Protein AF-A0A3L6JS28-F1 (afdb_monomer_lite)

Radius of gyration: 24.48 Å; chains: 1; bounding box: 52×60×60 Å

Structure (mmCIF, N/CA/C/O backbone):
data_AF-A0A3L6JS28-F1
#
_entry.id   AF-A0A3L6JS28-F1
#
loop_
_atom_site.group_PDB
_atom_site.id
_atom_site.type_symbol
_atom_site.label_atom_id
_atom_site.label_alt_id
_atom_site.label_comp_id
_atom_site.label_asym_id
_atom_site.label_entity_id
_atom_site.label_seq_id
_atom_site.pdbx_PDB_ins_code
_atom_site.Cartn_x
_atom_site.Cartn_y
_atom_site.Cartn_z
_atom_site.occupancy
_atom_site.B_iso_or_equiv
_atom_site.auth_seq_id
_atom_site.auth_comp_id
_atom_site.auth_asym_id
_atom_site.auth_atom_id
_atom_site.pdbx_PDB_model_num
ATOM 1 N N . MET A 1 1 ? 23.643 0.896 -17.628 1.00 51.09 1 MET A N 1
ATOM 2 C CA . MET A 1 1 ? 22.284 1.462 -17.778 1.00 51.09 1 MET A CA 1
ATOM 3 C C . MET A 1 1 ? 22.310 2.983 -17.656 1.00 51.09 1 MET A C 1
ATOM 5 O O . MET A 1 1 ? 21.945 3.631 -18.624 1.00 51.09 1 MET A O 1
ATOM 9 N N . GLU A 1 2 ? 22.834 3.551 -16.561 1.00 54.38 2 GLU A N 1
ATOM 10 C CA . GLU A 1 2 ? 22.958 5.016 -16.369 1.00 54.38 2 GLU A CA 1
ATOM 11 C C . GLU A 1 2 ? 23.692 5.730 -17.514 1.00 54.38 2 GLU A C 1
ATOM 13 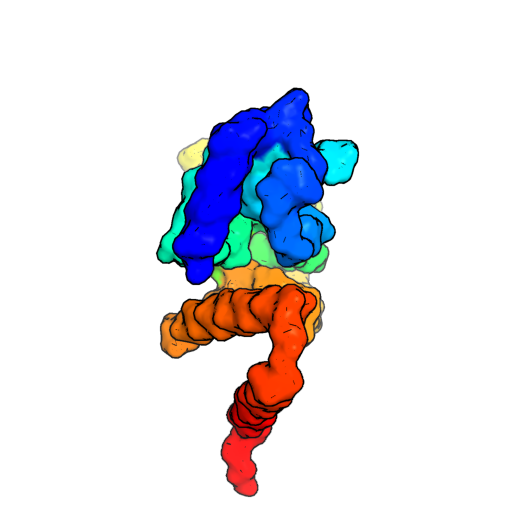O O . GLU A 1 2 ? 23.195 6.718 -18.038 1.00 54.38 2 GLU A O 1
ATOM 18 N N . ARG A 1 3 ? 24.813 5.170 -17.991 1.00 54.69 3 ARG A N 1
ATOM 19 C CA . ARG A 1 3 ? 25.605 5.762 -19.083 1.00 54.69 3 ARG A CA 1
ATOM 20 C C . ARG A 1 3 ? 24.823 5.937 -20.400 1.00 54.69 3 ARG A C 1
ATOM 22 O O . ARG A 1 3 ? 24.896 6.999 -20.998 1.00 54.69 3 ARG A O 1
ATOM 29 N N . ARG A 1 4 ? 24.014 4.942 -20.801 1.00 69.00 4 ARG A N 1
ATOM 30 C CA . ARG A 1 4 ? 23.138 5.029 -21.993 1.00 69.00 4 ARG A CA 1
ATOM 31 C C . ARG A 1 4 ? 21.985 6.019 -21.793 1.00 69.00 4 ARG A C 1
ATOM 33 O O . ARG A 1 4 ? 21.555 6.658 -22.745 1.00 69.00 4 ARG A O 1
ATOM 40 N N . LEU A 1 5 ? 21.455 6.128 -20.574 1.00 73.19 5 LEU A N 1
ATOM 41 C CA . LEU A 1 5 ? 20.363 7.053 -20.272 1.00 73.19 5 LEU A CA 1
ATOM 42 C C . LEU A 1 5 ? 20.829 8.512 -20.357 1.00 73.19 5 LEU A C 1
ATOM 44 O O . LEU A 1 5 ? 20.155 9.320 -20.989 1.00 73.19 5 LEU A O 1
ATOM 48 N N . GLU A 1 6 ? 21.990 8.828 -19.781 1.00 79.88 6 GLU A N 1
ATOM 49 C CA . GLU A 1 6 ? 22.602 10.160 -19.870 1.00 79.88 6 GLU A CA 1
ATOM 50 C C . GLU A 1 6 ? 22.920 10.556 -21.317 1.00 79.88 6 GLU A C 1
ATOM 52 O O . GLU A 1 6 ? 22.683 11.695 -21.717 1.00 79.88 6 GLU A O 1
ATOM 57 N N . GLU A 1 7 ? 23.387 9.610 -22.136 1.00 80.56 7 GLU A N 1
ATOM 58 C CA . GLU A 1 7 ? 23.618 9.827 -23.570 1.00 80.56 7 GLU A CA 1
ATOM 59 C C . GLU A 1 7 ? 22.325 10.218 -24.302 1.00 80.56 7 GLU A C 1
ATOM 61 O O . GLU A 1 7 ? 22.314 11.185 -25.067 1.00 80.56 7 GLU A O 1
ATOM 66 N N . ILE A 1 8 ? 21.216 9.525 -24.028 1.00 84.25 8 ILE A N 1
ATOM 67 C CA . ILE A 1 8 ? 19.912 9.839 -24.626 1.00 84.25 8 ILE A CA 1
ATOM 68 C C . ILE A 1 8 ? 19.388 11.184 -24.100 1.00 84.25 8 ILE A C 1
ATOM 70 O O . ILE A 1 8 ? 18.943 12.011 -24.888 1.00 84.25 8 ILE A O 1
ATOM 74 N N . ILE A 1 9 ? 19.470 11.458 -22.796 1.00 88.19 9 ILE A N 1
ATOM 75 C CA . ILE A 1 9 ? 19.064 12.752 -22.214 1.00 88.19 9 ILE A CA 1
ATOM 76 C C . ILE A 1 9 ? 19.843 13.904 -22.861 1.00 88.19 9 ILE A C 1
ATOM 78 O O . ILE A 1 9 ? 19.251 14.905 -23.277 1.00 88.19 9 ILE A O 1
ATOM 82 N N . SER A 1 10 ? 21.160 13.745 -22.994 1.00 87.88 10 SER A N 1
ATOM 83 C CA . SER A 1 10 ? 22.034 14.711 -23.657 1.00 87.88 10 SER A CA 1
ATOM 84 C C . SER A 1 10 ? 21.605 14.953 -25.107 1.00 87.88 10 SER A C 1
ATOM 86 O O . SER A 1 10 ? 21.467 16.100 -25.524 1.00 87.88 10 SER A O 1
ATOM 88 N N . LEU A 1 11 ? 21.269 13.893 -25.847 1.00 89.50 11 LEU A N 1
ATOM 89 C CA . LEU A 1 11 ? 20.792 13.970 -27.229 1.00 89.50 11 LEU A CA 1
ATOM 90 C C . LEU A 1 11 ? 19.530 14.833 -27.376 1.00 89.50 11 LEU A C 1
ATOM 92 O O . LEU A 1 11 ? 19.476 15.693 -28.258 1.00 89.50 11 LEU A O 1
ATOM 96 N N . PHE A 1 12 ? 18.540 14.651 -26.496 1.00 93.06 12 PHE A N 1
ATOM 97 C CA . PHE A 1 12 ? 17.334 15.485 -26.477 1.00 93.06 12 PHE A CA 1
ATOM 98 C C . PHE A 1 12 ? 17.654 16.950 -26.155 1.00 93.06 12 PHE A C 1
ATOM 100 O O . PHE A 1 12 ? 17.132 17.845 -26.821 1.00 93.06 12 PHE A O 1
ATOM 107 N N . ARG A 1 13 ? 18.539 17.210 -25.182 1.00 93.69 13 ARG A N 1
ATOM 108 C CA . ARG A 1 13 ? 18.959 18.574 -24.811 1.00 93.69 13 ARG A CA 1
ATOM 109 C C . ARG A 1 13 ? 19.695 19.274 -25.949 1.00 93.69 13 ARG A C 1
ATOM 111 O O . ARG A 1 13 ? 19.345 20.399 -26.293 1.00 93.69 13 ARG A O 1
ATOM 118 N N . THR A 1 14 ? 20.669 18.610 -26.570 1.00 93.94 14 THR A N 1
ATOM 119 C CA . THR A 1 14 ? 21.452 19.165 -27.685 1.00 93.94 14 THR A CA 1
ATOM 120 C C . THR A 1 14 ? 20.582 19.443 -28.905 1.00 93.94 14 THR A C 1
ATOM 122 O O . THR A 1 14 ? 20.765 20.462 -29.565 1.00 93.94 14 THR A O 1
ATOM 125 N N . LYS A 1 15 ? 19.608 18.573 -29.191 1.00 92.62 15 LYS A N 1
ATOM 126 C CA . LYS A 1 15 ? 18.656 18.772 -30.293 1.00 92.62 15 LYS A CA 1
ATOM 127 C C . LYS A 1 15 ? 17.487 19.696 -29.929 1.00 92.62 15 LYS A C 1
ATOM 129 O O . LYS A 1 15 ? 16.647 19.974 -30.777 1.00 92.62 15 LYS A O 1
ATOM 134 N N . GLY A 1 16 ? 17.437 20.196 -28.692 1.00 91.62 16 GLY A N 1
ATOM 135 C CA . GLY A 1 16 ? 16.430 21.147 -28.221 1.00 91.62 16 GLY A CA 1
ATOM 136 C C . GLY A 1 16 ? 15.035 20.557 -28.001 1.00 91.62 16 GLY A C 1
ATOM 137 O O . GLY A 1 16 ? 14.099 21.315 -27.752 1.00 91.62 16 GLY A O 1
ATOM 138 N N . ALA A 1 17 ? 14.884 19.232 -28.057 1.00 94.75 17 ALA A N 1
ATOM 139 C CA . ALA A 1 17 ? 13.614 18.531 -27.905 1.00 94.75 17 ALA A CA 1
ATOM 140 C C . ALA A 1 17 ? 13.230 18.377 -26.426 1.00 94.75 17 ALA A C 1
ATOM 142 O O . ALA A 1 17 ? 13.164 17.273 -25.896 1.00 94.75 17 ALA A O 1
ATOM 143 N N . THR A 1 18 ? 13.007 19.491 -25.731 1.00 94.56 18 THR A N 1
ATOM 144 C CA . THR A 1 18 ? 12.748 19.528 -24.276 1.00 94.56 18 THR A CA 1
ATOM 145 C C . THR A 1 18 ? 11.353 20.036 -23.908 1.00 94.56 18 THR A C 1
ATOM 147 O O . THR A 1 18 ? 11.038 20.222 -22.735 1.00 94.56 18 THR A O 1
ATOM 150 N N . SER A 1 19 ? 10.492 20.258 -24.900 1.00 93.31 19 SER A N 1
ATOM 151 C CA . SER A 1 19 ? 9.099 20.657 -24.703 1.00 93.31 19 SER A CA 1
ATOM 152 C C . SER A 1 19 ? 8.211 20.091 -25.819 1.00 93.31 19 SER A C 1
ATOM 154 O O . SER A 1 19 ? 8.742 19.727 -26.874 1.00 93.31 19 SER A O 1
ATOM 156 N N . PRO A 1 20 ? 6.880 20.007 -25.625 1.00 91.69 20 PRO A N 1
ATOM 157 C CA . PRO A 1 20 ? 5.959 19.464 -26.627 1.00 91.69 20 PRO A CA 1
ATOM 158 C C . PRO A 1 20 ? 6.072 20.156 -27.990 1.00 91.69 20 PRO A C 1
ATOM 160 O O . PRO A 1 20 ? 6.041 19.505 -29.030 1.00 91.69 20 PRO A O 1
ATOM 163 N N . GLU A 1 21 ? 6.268 21.474 -27.993 1.00 92.75 21 GLU A N 1
ATOM 164 C CA . GLU A 1 21 ? 6.353 22.297 -29.206 1.00 92.75 21 GLU A CA 1
ATOM 165 C C . GLU A 1 21 ? 7.667 22.072 -29.963 1.00 92.75 21 GLU A C 1
ATOM 167 O O . GLU A 1 21 ? 7.755 22.332 -31.161 1.00 92.75 21 GLU A O 1
ATOM 172 N N . LYS A 1 22 ? 8.692 21.588 -29.256 1.00 94.31 22 LYS A N 1
ATOM 173 C CA . LYS A 1 22 ? 10.020 21.279 -29.792 1.00 94.31 22 LYS A CA 1
ATOM 174 C C . LYS A 1 22 ? 10.233 19.779 -29.984 1.00 94.31 22 LYS A C 1
ATOM 176 O O . LYS A 1 22 ? 11.366 19.354 -30.192 1.00 94.31 22 LYS A O 1
ATOM 181 N N . ALA A 1 23 ? 9.179 18.969 -29.881 1.00 93.81 23 ALA A N 1
ATOM 182 C CA . ALA A 1 23 ? 9.286 17.531 -30.055 1.00 93.81 23 ALA A CA 1
ATOM 183 C C . ALA A 1 23 ? 9.828 17.197 -31.452 1.00 93.81 23 ALA A C 1
ATOM 185 O O . ALA A 1 23 ? 9.436 17.800 -32.454 1.00 93.81 23 ALA A O 1
ATOM 186 N N . LEU A 1 24 ? 10.719 16.211 -31.512 1.00 92.19 24 LEU A N 1
ATOM 187 C CA . LEU A 1 24 ? 11.366 15.761 -32.742 1.00 92.19 24 LEU A CA 1
ATOM 188 C C . LEU A 1 24 ? 11.013 14.307 -33.028 1.00 92.19 24 LEU A C 1
ATOM 190 O O . LEU A 1 24 ? 10.747 13.523 -32.116 1.00 92.19 24 LEU A O 1
ATOM 194 N N . THR A 1 25 ? 11.004 13.931 -34.298 1.00 90.56 25 THR A N 1
ATOM 195 C CA . THR A 1 25 ? 10.806 12.534 -34.683 1.00 90.56 25 THR A CA 1
ATOM 196 C C . THR A 1 25 ? 11.944 11.665 -34.137 1.00 90.56 25 THR A C 1
ATOM 198 O O . THR A 1 25 ? 13.067 12.137 -33.922 1.00 90.56 25 THR A O 1
ATOM 201 N N . PRO A 1 26 ? 11.697 10.372 -33.898 1.00 84.62 26 PRO A N 1
ATOM 202 C CA . PRO A 1 26 ? 12.747 9.463 -33.466 1.00 84.62 26 PRO A CA 1
ATOM 203 C C . PRO A 1 26 ? 13.931 9.381 -34.425 1.00 84.62 26 PRO A C 1
ATOM 205 O O . PRO A 1 26 ? 15.053 9.165 -33.979 1.00 84.62 26 PRO A O 1
ATOM 208 N N . GLU A 1 27 ? 13.684 9.546 -35.721 1.00 86.12 27 GLU A N 1
ATOM 209 C CA . GLU A 1 27 ? 14.694 9.538 -36.773 1.00 86.12 27 GLU A CA 1
ATOM 210 C C . GLU A 1 27 ? 15.558 10.805 -36.685 1.00 86.12 27 GLU A C 1
ATOM 212 O O . GLU A 1 27 ? 16.784 10.714 -36.702 1.00 86.12 27 GLU A O 1
ATOM 217 N N . GLU A 1 28 ? 14.938 11.973 -36.474 1.00 86.69 28 GLU A N 1
ATOM 218 C CA . GLU A 1 28 ? 15.648 13.233 -36.205 1.00 86.69 28 GLU A CA 1
ATOM 219 C C . GLU A 1 28 ? 16.453 13.175 -34.911 1.00 86.69 28 GLU A C 1
ATOM 221 O O . GLU A 1 28 ? 17.517 13.783 -34.827 1.00 86.69 28 GLU A O 1
ATOM 226 N N . LEU A 1 29 ? 15.977 12.446 -33.903 1.00 85.56 29 LEU A N 1
ATOM 227 C CA . LEU A 1 29 ? 16.675 12.264 -32.636 1.00 85.56 29 LEU A CA 1
ATOM 228 C C . LEU A 1 29 ? 17.758 11.188 -32.727 1.00 85.56 29 LEU A C 1
ATOM 230 O O . LEU A 1 29 ? 18.798 11.370 -32.107 1.00 85.56 29 LEU A O 1
ATOM 234 N N . GLY A 1 30 ? 17.602 10.164 -33.563 1.00 82.88 30 GLY A N 1
ATOM 235 C CA . GLY A 1 30 ? 18.463 8.979 -33.585 1.00 82.88 30 GLY A CA 1
ATOM 236 C C . GLY A 1 30 ? 18.143 8.011 -32.442 1.00 82.88 30 GLY A C 1
ATOM 237 O O . GLY A 1 30 ? 19.051 7.412 -31.871 1.00 82.88 30 GLY A O 1
ATOM 238 N N . LEU A 1 31 ? 16.866 7.908 -32.050 1.00 78.50 31 LEU A N 1
ATOM 239 C CA . LEU A 1 31 ? 16.463 7.091 -30.905 1.00 78.50 31 LEU A CA 1
ATOM 240 C C . LEU A 1 31 ? 16.505 5.592 -31.222 1.00 78.50 31 LEU A C 1
ATOM 242 O O . LEU A 1 31 ? 15.928 5.168 -32.228 1.00 78.50 31 LEU A O 1
ATOM 246 N N . PRO A 1 32 ? 17.063 4.774 -30.315 1.00 73.12 32 PRO A N 1
ATOM 247 C CA . PRO A 1 32 ? 16.918 3.326 -30.376 1.00 73.12 32 PRO A CA 1
ATOM 248 C C . PRO A 1 32 ? 15.449 2.888 -30.262 1.00 73.12 32 PRO A C 1
ATOM 250 O O . PRO A 1 32 ? 14.634 3.529 -29.583 1.00 73.12 32 PRO A O 1
ATOM 253 N N . SER A 1 33 ? 15.105 1.760 -30.889 1.00 71.19 33 SER A N 1
ATOM 254 C CA . SER A 1 33 ? 13.744 1.201 -30.881 1.00 71.19 33 SER A CA 1
ATOM 255 C C . SER A 1 33 ? 13.213 0.930 -29.470 1.00 71.19 33 SER A C 1
ATOM 257 O O . SER A 1 33 ? 12.006 1.065 -29.244 1.00 71.19 33 SER A O 1
ATOM 259 N N . ILE A 1 34 ? 14.084 0.619 -28.501 1.00 61.88 34 ILE A N 1
ATOM 260 C CA . ILE A 1 34 ? 13.667 0.357 -27.119 1.00 61.88 34 ILE A CA 1
ATOM 261 C C . ILE A 1 34 ? 13.033 1.574 -26.443 1.00 61.88 34 ILE A C 1
ATOM 263 O O . ILE A 1 34 ? 12.116 1.417 -25.641 1.00 61.88 34 ILE A O 1
ATOM 267 N N . VAL A 1 35 ? 13.449 2.796 -26.798 1.00 67.00 35 VAL A N 1
ATOM 268 C CA . VAL A 1 35 ? 12.879 4.028 -26.227 1.00 67.00 35 VAL A CA 1
ATOM 269 C C . VAL A 1 35 ? 11.433 4.199 -26.696 1.00 67.00 35 VAL A C 1
ATOM 271 O O . VAL A 1 35 ? 10.557 4.511 -25.887 1.00 67.00 35 VAL A O 1
ATOM 274 N N . LYS A 1 36 ? 11.160 3.893 -27.976 1.00 68.31 36 LYS A N 1
ATOM 275 C CA . LYS A 1 36 ? 9.801 3.881 -28.548 1.00 68.31 36 LYS A CA 1
ATOM 276 C C . LYS A 1 36 ? 8.924 2.838 -27.851 1.00 68.31 36 LYS A C 1
ATOM 278 O O . LYS A 1 36 ? 7.796 3.130 -27.462 1.00 68.31 36 LYS A O 1
ATOM 283 N N . GLN A 1 37 ? 9.439 1.619 -27.686 1.00 67.38 37 GLN A N 1
ATOM 284 C CA . GLN A 1 37 ? 8.699 0.524 -27.052 1.00 67.38 37 GLN A CA 1
ATOM 285 C C . GLN A 1 37 ? 8.423 0.802 -25.571 1.00 67.38 37 GLN A C 1
ATOM 287 O O . GLN A 1 37 ? 7.314 0.560 -25.096 1.00 67.38 37 GLN A O 1
ATOM 292 N N . PHE A 1 38 ? 9.395 1.361 -24.850 1.00 65.50 38 PHE A N 1
ATOM 293 C CA . PHE A 1 38 ? 9.246 1.701 -23.440 1.00 65.50 38 PHE A CA 1
ATOM 294 C C . PHE A 1 38 ? 8.202 2.796 -23.224 1.00 65.50 38 PHE A C 1
ATOM 296 O O . PHE A 1 38 ? 7.297 2.612 -22.407 1.00 65.50 38 PHE A O 1
ATOM 303 N N . ALA A 1 39 ? 8.277 3.891 -23.988 1.00 68.00 39 ALA A N 1
ATOM 304 C CA . ALA A 1 39 ? 7.328 5.002 -23.907 1.00 68.00 39 ALA A CA 1
ATOM 305 C C . ALA A 1 39 ? 5.879 4.569 -24.199 1.00 68.00 39 ALA A C 1
ATOM 307 O O . ALA A 1 39 ? 4.945 5.108 -23.609 1.00 68.00 39 ALA A O 1
ATOM 308 N N . ARG A 1 40 ? 5.697 3.552 -25.049 1.00 66.50 40 ARG A N 1
ATOM 309 C CA . ARG A 1 40 ? 4.389 2.977 -25.409 1.00 66.50 40 ARG A CA 1
ATOM 310 C C . ARG A 1 40 ? 3.933 1.827 -24.503 1.00 66.50 40 ARG A C 1
ATOM 312 O O . ARG A 1 40 ? 2.819 1.331 -24.655 1.00 66.50 40 ARG A O 1
ATOM 319 N N . SER A 1 41 ? 4.770 1.381 -23.568 1.00 61.34 41 SER A N 1
ATOM 320 C CA . SER A 1 41 ? 4.436 0.305 -22.629 1.00 61.34 41 SER A CA 1
ATOM 321 C C . SER A 1 41 ? 3.566 0.810 -21.465 1.00 61.34 41 SER A C 1
ATOM 323 O O . SER A 1 41 ? 3.534 2.011 -21.192 1.00 61.34 41 SER A O 1
ATOM 325 N N . PRO A 1 42 ? 2.939 -0.080 -20.670 1.00 51.59 42 PRO A N 1
ATOM 326 C CA . PRO A 1 42 ? 2.292 0.307 -19.411 1.00 51.59 42 PRO A CA 1
ATOM 327 C C . PRO A 1 42 ? 3.223 1.023 -18.414 1.00 51.59 42 PRO A C 1
ATOM 329 O O . PRO A 1 42 ? 2.747 1.701 -17.506 1.00 51.59 42 PRO A O 1
ATOM 332 N N . MET A 1 43 ? 4.544 0.875 -18.569 1.00 52.88 43 MET A N 1
ATOM 333 C CA . MET A 1 43 ? 5.564 1.573 -17.776 1.00 52.88 43 MET A CA 1
ATOM 334 C C . MET A 1 43 ? 5.980 2.921 -18.387 1.00 52.88 43 MET A C 1
ATOM 336 O O . MET A 1 43 ? 6.666 3.699 -17.727 1.00 52.88 43 MET A O 1
ATOM 340 N N . GLY A 1 44 ? 5.520 3.253 -19.596 1.00 63.28 44 GLY A N 1
ATOM 341 C CA . GLY A 1 44 ? 5.846 4.489 -20.310 1.00 63.28 44 GLY A CA 1
ATOM 342 C C . GLY A 1 44 ? 5.429 5.767 -19.580 1.00 63.28 44 GLY A C 1
ATOM 343 O O . GLY A 1 44 ? 6.061 6.804 -19.745 1.00 63.28 44 GLY A O 1
ATOM 344 N N . ALA A 1 45 ? 4.457 5.695 -18.662 1.00 65.38 45 ALA A N 1
ATOM 345 C CA . ALA A 1 45 ? 4.104 6.817 -17.787 1.00 65.38 45 ALA A CA 1
ATOM 346 C C . ALA A 1 45 ? 5.281 7.304 -16.910 1.00 65.38 45 ALA A C 1
ATOM 348 O O . ALA A 1 45 ? 5.324 8.480 -16.528 1.00 65.38 45 ALA A O 1
ATOM 349 N N . LEU A 1 46 ? 6.228 6.405 -16.613 1.00 64.38 46 LEU A N 1
ATOM 350 C CA . LEU A 1 46 ? 7.447 6.661 -15.840 1.00 64.38 46 LEU A CA 1
ATOM 351 C C . LEU A 1 46 ? 8.608 7.163 -16.713 1.00 64.38 46 LEU A C 1
ATOM 353 O O . LEU A 1 46 ? 9.617 7.609 -16.175 1.00 64.38 46 LEU A O 1
ATOM 357 N N . SER A 1 47 ? 8.469 7.105 -18.041 1.00 79.44 47 SER A N 1
ATOM 358 C CA . SER A 1 47 ? 9.458 7.624 -18.985 1.00 79.44 47 SER A CA 1
ATOM 359 C C . SER A 1 47 ? 9.554 9.153 -18.887 1.00 79.44 47 SER A C 1
ATOM 361 O O . SER A 1 47 ? 8.515 9.827 -18.852 1.00 79.44 47 SER A O 1
ATOM 363 N N . PRO A 1 48 ? 10.771 9.727 -18.899 1.00 85.75 48 PRO A N 1
ATOM 364 C CA . PRO A 1 48 ? 10.965 11.159 -19.093 1.00 85.75 48 PRO A CA 1
ATOM 365 C C . PRO A 1 48 ? 10.848 11.538 -20.579 1.00 85.75 48 PRO A C 1
ATOM 367 O O . PRO A 1 48 ? 10.700 12.712 -20.890 1.00 85.75 48 PRO A O 1
ATOM 370 N N . PHE A 1 49 ? 10.894 10.565 -21.496 1.00 89.25 49 PHE A N 1
ATOM 371 C CA . PHE A 1 49 ? 10.718 10.754 -22.935 1.00 89.25 49 PHE A CA 1
ATOM 372 C C . PHE A 1 49 ? 9.237 10.594 -23.275 1.00 89.25 49 PHE A C 1
ATOM 374 O O . PHE A 1 49 ? 8.688 9.497 -23.124 1.00 89.25 49 PHE A O 1
ATOM 381 N N . ILE A 1 50 ? 8.593 11.684 -23.679 1.00 87.81 50 ILE A N 1
ATOM 382 C CA . ILE A 1 50 ? 7.147 11.774 -23.891 1.00 87.81 50 ILE A CA 1
ATOM 383 C C . ILE A 1 50 ? 6.854 11.831 -25.384 1.00 87.81 50 ILE A C 1
ATOM 385 O O . ILE A 1 50 ? 7.450 12.640 -26.090 1.00 87.81 50 ILE A O 1
ATOM 389 N N . GLU A 1 51 ? 5.930 10.987 -25.843 1.00 87.88 51 GLU A N 1
ATOM 390 C CA . GLU A 1 51 ? 5.461 10.971 -27.229 1.00 87.88 51 GLU A CA 1
ATOM 391 C C . GLU A 1 51 ? 4.276 11.935 -27.419 1.00 87.88 51 GLU A C 1
ATOM 393 O O . GLU A 1 51 ? 3.309 11.888 -26.658 1.00 87.88 51 GLU A O 1
ATOM 398 N N . VAL A 1 52 ? 4.343 12.784 -28.446 1.00 87.94 52 VAL A N 1
ATOM 399 C CA . VAL A 1 52 ? 3.276 13.680 -28.917 1.00 87.94 52 VAL A CA 1
ATOM 400 C C . VAL A 1 52 ? 3.259 13.607 -30.441 1.00 87.94 52 VAL A C 1
ATOM 402 O O . VAL A 1 52 ? 4.255 13.930 -31.084 1.00 87.94 52 VAL A O 1
ATOM 405 N N . ASP A 1 53 ? 2.155 13.133 -31.020 1.00 86.44 53 ASP A N 1
ATOM 406 C CA . ASP A 1 53 ? 1.957 13.019 -32.475 1.00 86.44 53 ASP A CA 1
ATOM 407 C C . ASP A 1 53 ? 3.111 12.313 -33.220 1.00 86.44 53 ASP A C 1
ATOM 409 O O . ASP A 1 53 ? 3.548 12.728 -34.293 1.00 86.44 53 ASP A O 1
ATOM 413 N N . GLY A 1 54 ? 3.645 11.237 -32.627 1.00 85.00 54 GLY A N 1
ATOM 414 C CA . GLY A 1 54 ? 4.755 10.456 -33.190 1.00 85.00 54 GLY A CA 1
ATOM 415 C C . GLY A 1 54 ? 6.141 11.091 -33.028 1.00 85.00 54 GLY A C 1
ATOM 416 O O . GLY A 1 54 ? 7.135 10.512 -33.471 1.00 85.00 54 GLY A O 1
ATOM 417 N N . LYS A 1 55 ? 6.228 12.252 -32.375 1.00 91.12 55 LYS A N 1
ATOM 418 C CA . LYS A 1 55 ? 7.469 12.935 -31.998 1.00 91.12 55 LYS A CA 1
ATOM 419 C C . LYS A 1 55 ? 7.722 12.793 -30.507 1.00 91.12 55 LYS A C 1
ATOM 421 O O . LYS A 1 55 ? 6.801 12.553 -29.737 1.00 91.12 55 LYS A O 1
ATOM 426 N N . PHE A 1 56 ? 8.968 12.953 -30.088 1.00 92.44 56 PHE A N 1
ATOM 427 C CA . PHE A 1 56 ? 9.381 12.805 -28.703 1.00 92.44 56 PHE A CA 1
ATOM 428 C C . PHE A 1 56 ? 10.003 14.091 -28.175 1.00 92.44 56 PHE A C 1
ATOM 430 O O . PHE A 1 56 ? 10.748 14.771 -28.883 1.00 92.44 56 PHE A O 1
ATOM 437 N N . TYR A 1 57 ? 9.756 14.377 -26.900 1.00 93.25 57 TYR A N 1
ATOM 438 C CA . TYR A 1 57 ? 10.497 15.380 -26.140 1.00 93.25 57 TYR A CA 1
ATOM 439 C C . TYR A 1 57 ? 10.890 14.849 -24.758 1.00 93.25 57 TYR A C 1
ATOM 441 O O . TYR A 1 57 ? 10.262 13.938 -24.213 1.00 93.25 57 TYR A O 1
ATOM 449 N N . LEU A 1 58 ? 11.944 15.425 -24.190 1.00 93.00 58 LEU A N 1
ATOM 450 C CA . LEU A 1 58 ? 12.393 15.173 -22.829 1.00 93.00 58 LEU A CA 1
ATOM 451 C C . LEU A 1 58 ? 11.642 16.081 -21.850 1.00 93.00 58 LEU A C 1
ATOM 453 O O . LEU A 1 58 ? 11.721 17.302 -21.938 1.00 93.00 58 LEU A O 1
ATOM 457 N N . SER A 1 59 ? 10.970 15.484 -20.873 1.00 92.44 59 SER A N 1
ATOM 458 C CA . SER A 1 59 ? 10.400 16.176 -19.721 1.00 92.44 59 SER A CA 1
ATOM 459 C C . SER A 1 59 ? 11.429 16.237 -18.590 1.00 92.44 59 SER A C 1
ATOM 461 O O . SER A 1 59 ? 11.624 15.269 -17.854 1.00 92.44 59 SER A O 1
ATOM 463 N N . GLU A 1 60 ? 12.069 17.398 -18.435 1.00 87.62 60 GLU A N 1
ATOM 464 C CA . GLU A 1 60 ? 13.025 17.671 -17.348 1.00 87.62 60 GLU A CA 1
ATOM 465 C C . GLU A 1 60 ? 12.379 17.489 -15.962 1.00 87.62 60 GLU A C 1
ATOM 467 O O . GLU A 1 60 ? 13.000 16.963 -15.044 1.00 87.62 60 GLU A O 1
ATOM 472 N N . GLU A 1 61 ? 11.092 17.820 -15.822 1.00 86.00 61 GLU A N 1
ATOM 473 C CA . GLU A 1 61 ? 10.333 17.657 -14.572 1.00 86.00 61 GLU A CA 1
ATOM 474 C C . GLU A 1 61 ? 10.229 16.197 -14.104 1.00 86.00 61 GLU A C 1
ATOM 476 O O . GLU A 1 61 ? 10.088 15.926 -12.910 1.00 86.00 61 GLU A O 1
ATOM 481 N N . LYS A 1 62 ? 10.309 15.232 -15.027 1.00 83.56 62 LYS A N 1
ATOM 482 C CA . LYS A 1 62 ? 10.251 13.801 -14.703 1.00 83.56 62 LYS A CA 1
ATOM 483 C C . LYS A 1 62 ? 11.615 13.199 -14.364 1.00 83.56 62 LYS A C 1
ATOM 485 O O . LYS A 1 62 ? 11.652 12.091 -13.823 1.00 83.56 62 LYS A O 1
ATOM 490 N N . LEU A 1 63 ? 12.716 13.902 -14.640 1.00 81.25 63 LEU A N 1
ATOM 491 C CA . LEU A 1 63 ? 14.069 13.394 -14.401 1.00 81.25 63 LEU A CA 1
ATOM 492 C C . LEU A 1 63 ? 14.383 13.149 -12.921 1.00 81.25 63 LEU A C 1
ATOM 494 O O . LEU A 1 63 ? 14.861 12.053 -12.628 1.00 81.25 63 LEU A O 1
ATOM 498 N N . PRO A 1 64 ? 14.079 14.058 -11.967 1.00 77.50 64 PRO A N 1
ATOM 499 C CA . PRO A 1 64 ? 14.361 13.808 -10.552 1.00 77.50 64 PRO A CA 1
ATOM 500 C C . PRO A 1 64 ? 13.743 12.498 -10.050 1.00 77.50 64 PRO A C 1
ATOM 502 O O . PRO A 1 64 ? 14.402 11.713 -9.376 1.00 77.50 64 PRO A O 1
ATOM 505 N N . ARG A 1 65 ? 12.505 12.212 -10.468 1.00 66.88 65 ARG A N 1
ATOM 506 C CA . ARG A 1 65 ? 11.791 10.980 -10.119 1.00 66.88 65 ARG A CA 1
ATOM 507 C C . ARG A 1 65 ? 12.407 9.739 -10.764 1.00 66.88 65 ARG A C 1
ATOM 509 O O . ARG A 1 65 ? 12.427 8.681 -10.144 1.00 66.88 65 ARG A O 1
ATOM 516 N N . LEU A 1 66 ? 12.882 9.839 -12.005 1.00 70.50 66 LEU A N 1
ATOM 517 C CA . LEU A 1 66 ? 13.591 8.744 -12.668 1.00 70.50 66 LEU A CA 1
ATOM 518 C C . LEU A 1 66 ? 14.927 8.444 -11.979 1.00 70.50 66 LEU A C 1
ATOM 520 O O . LEU A 1 66 ? 15.229 7.278 -11.747 1.00 70.50 66 LEU A O 1
ATOM 524 N N . TYR A 1 67 ? 15.703 9.469 -11.623 1.00 68.94 67 TYR A N 1
ATOM 525 C CA . TYR A 1 67 ? 16.967 9.291 -10.906 1.00 68.94 67 TYR A CA 1
ATOM 526 C C . TYR A 1 67 ? 16.755 8.703 -9.515 1.00 68.94 67 TYR A C 1
ATOM 528 O O . TYR A 1 67 ? 17.462 7.771 -9.137 1.00 68.94 67 TYR A O 1
ATOM 536 N N . GLU A 1 68 ? 15.739 9.171 -8.788 1.00 60.91 68 GLU A N 1
ATOM 537 C CA . GLU A 1 68 ? 15.307 8.567 -7.526 1.00 60.91 68 GLU A CA 1
ATOM 538 C C . GLU A 1 68 ? 14.945 7.088 -7.729 1.00 60.91 68 GLU A C 1
ATOM 540 O O . GLU A 1 68 ? 15.406 6.230 -6.985 1.00 60.91 68 GLU A O 1
ATOM 545 N N . MET A 1 69 ? 14.204 6.763 -8.791 1.00 54.78 69 MET A N 1
ATOM 546 C CA . MET A 1 69 ? 13.808 5.394 -9.131 1.00 54.78 69 MET A CA 1
ATOM 547 C C . MET A 1 69 ? 14.987 4.483 -9.500 1.00 54.78 69 MET A C 1
ATOM 549 O O . MET A 1 69 ? 14.976 3.298 -9.181 1.00 54.78 69 MET A O 1
ATOM 553 N N . LEU A 1 70 ? 15.995 4.997 -10.201 1.00 56.44 70 LEU A N 1
ATOM 554 C CA . LEU A 1 70 ? 17.188 4.227 -10.563 1.00 56.44 70 LEU A CA 1
ATOM 555 C C . LEU A 1 70 ? 18.112 4.029 -9.354 1.00 56.44 70 LEU A C 1
ATOM 557 O O . LEU A 1 70 ? 18.667 2.944 -9.192 1.00 56.44 70 LEU A O 1
ATOM 561 N N . SER A 1 71 ? 18.198 5.034 -8.476 1.00 48.91 71 SER A N 1
ATOM 562 C CA . SER A 1 71 ? 19.048 5.019 -7.278 1.00 48.91 71 SER A CA 1
ATOM 563 C C . SER A 1 71 ? 18.443 4.199 -6.132 1.00 48.91 71 SER A C 1
ATOM 565 O O . SER A 1 71 ? 19.145 3.431 -5.480 1.00 48.91 71 SER A O 1
ATOM 567 N N . ALA A 1 72 ? 17.137 4.335 -5.889 1.00 49.22 72 ALA A N 1
ATOM 568 C CA . ALA A 1 72 ? 16.413 3.675 -4.798 1.00 49.22 72 ALA A CA 1
ATOM 569 C C . ALA A 1 72 ? 15.610 2.439 -5.253 1.00 49.22 72 ALA A C 1
ATOM 571 O O . ALA A 1 72 ? 15.098 1.687 -4.426 1.00 49.22 72 ALA A O 1
ATOM 572 N N . GLY A 1 73 ? 15.506 2.204 -6.565 1.00 42.25 73 GLY A N 1
ATOM 573 C CA . GLY A 1 73 ? 14.584 1.231 -7.149 1.00 42.25 73 GLY A CA 1
ATOM 574 C C . GLY A 1 73 ? 13.173 1.791 -7.364 1.00 42.25 73 GLY A C 1
ATOM 575 O O . GLY A 1 73 ? 12.802 2.798 -6.759 1.00 42.25 73 GLY A O 1
ATOM 576 N N . PRO A 1 74 ? 12.348 1.159 -8.228 1.00 43.50 74 PRO A N 1
ATOM 577 C CA . PRO A 1 74 ? 10.941 1.517 -8.326 1.00 43.50 74 PRO A CA 1
ATOM 578 C C . PRO A 1 74 ? 10.292 1.432 -6.945 1.00 43.50 74 PRO A C 1
ATOM 580 O O . PRO A 1 74 ? 10.419 0.389 -6.295 1.00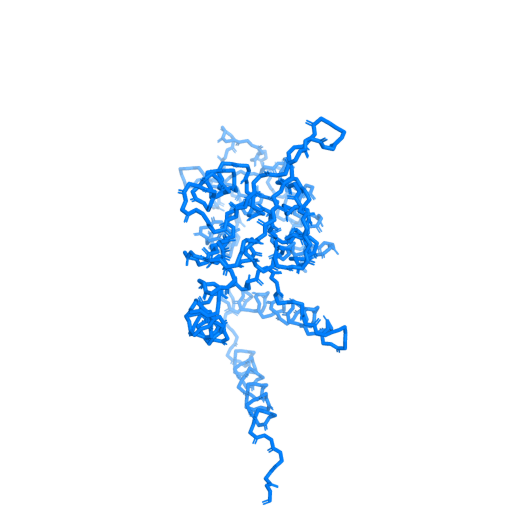 43.50 74 PRO A O 1
ATOM 583 N N . PRO A 1 75 ? 9.581 2.483 -6.483 1.00 45.78 75 PRO A N 1
ATOM 584 C CA . PRO A 1 75 ? 8.755 2.334 -5.302 1.00 45.78 75 PRO A CA 1
ATOM 585 C C . PRO A 1 75 ? 7.791 1.185 -5.581 1.00 45.78 75 PRO A C 1
ATOM 587 O O . PRO A 1 75 ? 7.119 1.178 -6.616 1.00 45.78 75 PRO A O 1
ATOM 590 N N . LEU A 1 76 ? 7.725 0.215 -4.664 1.00 47.44 76 LEU A N 1
ATOM 591 C CA . LEU A 1 76 ? 6.859 -0.963 -4.804 1.00 47.44 76 LEU A CA 1
ATOM 592 C C . LEU A 1 76 ? 5.400 -0.564 -5.099 1.00 47.44 76 LEU A C 1
ATOM 594 O O . LEU A 1 76 ? 4.660 -1.331 -5.709 1.00 47.44 76 LEU A O 1
ATOM 598 N N . VAL A 1 77 ? 5.008 0.659 -4.710 1.00 46.97 77 VAL A N 1
ATOM 599 C CA . VAL A 1 77 ? 3.727 1.293 -5.025 1.00 46.97 77 VAL A CA 1
ATOM 600 C C . VAL A 1 77 ? 3.934 2.806 -5.258 1.00 46.97 77 VAL A C 1
ATOM 602 O O . VAL A 1 77 ? 4.361 3.501 -4.334 1.00 46.97 77 VAL A O 1
ATOM 605 N N . PRO A 1 78 ? 3.635 3.368 -6.449 1.00 50.38 78 PRO A N 1
ATOM 606 C CA . PRO A 1 78 ? 3.662 4.818 -6.667 1.00 50.38 78 PRO A CA 1
ATOM 607 C C . PRO A 1 78 ? 2.741 5.574 -5.683 1.00 50.38 78 PRO A C 1
ATOM 609 O O . PRO A 1 78 ? 1.675 5.057 -5.353 1.00 50.38 78 PRO A O 1
ATOM 612 N N . PRO A 1 79 ? 3.052 6.819 -5.263 1.00 46.47 79 PRO A N 1
ATOM 613 C CA . PRO A 1 79 ? 2.251 7.548 -4.266 1.00 46.47 79 PRO A CA 1
ATOM 614 C C . PRO A 1 79 ? 0.757 7.690 -4.601 1.00 46.47 79 PRO A C 1
ATOM 616 O O . PRO A 1 79 ? -0.086 7.593 -3.717 1.00 46.47 79 PRO A O 1
ATOM 619 N N . TRP A 1 80 ? 0.407 7.842 -5.880 1.00 48.44 80 TRP A N 1
ATOM 620 C CA . TRP A 1 80 ? -0.985 7.904 -6.349 1.00 48.44 80 TRP A CA 1
ATOM 621 C C . TRP A 1 80 ? -1.697 6.534 -6.342 1.00 48.44 80 TRP A C 1
ATOM 623 O O . TRP A 1 80 ? -2.928 6.464 -6.358 1.00 48.44 80 TRP A O 1
ATOM 633 N N . VAL A 1 81 ? -0.938 5.435 -6.266 1.00 49.69 81 VAL A N 1
ATOM 634 C CA . VAL A 1 81 ? -1.462 4.071 -6.106 1.00 49.69 81 VAL A CA 1
ATOM 635 C C . VAL A 1 81 ? -1.811 3.763 -4.647 1.00 49.69 81 VAL A C 1
ATOM 637 O O . VAL A 1 81 ? -2.647 2.898 -4.403 1.00 49.69 81 VAL A O 1
ATOM 640 N N . LYS A 1 82 ? -1.313 4.537 -3.668 1.00 52.66 82 LYS A N 1
ATOM 641 C CA . LYS A 1 82 ? -1.648 4.357 -2.238 1.00 52.66 82 LYS A CA 1
ATOM 642 C C . LYS A 1 82 ? -3.155 4.364 -1.947 1.00 52.66 82 LYS A C 1
ATOM 644 O O . LYS A 1 82 ? -3.589 3.751 -0.976 1.00 52.66 82 LYS A O 1
ATOM 649 N N . HIS A 1 83 ? -3.956 5.015 -2.792 1.00 53.56 83 HIS A N 1
ATOM 650 C CA . HIS A 1 83 ? -5.421 5.040 -2.692 1.00 53.56 83 HIS A CA 1
ATOM 651 C C . HIS A 1 83 ? -6.141 4.210 -3.767 1.00 53.56 83 HIS A C 1
ATOM 653 O O . HIS A 1 83 ? -7.353 4.032 -3.675 1.00 53.56 83 HIS A O 1
ATOM 659 N N . THR A 1 84 ? -5.422 3.706 -4.777 1.00 46.31 84 THR A N 1
ATOM 660 C CA . THR A 1 84 ? -5.989 2.979 -5.931 1.00 46.31 84 THR A CA 1
ATOM 661 C C . THR A 1 84 ? -5.452 1.557 -6.086 1.00 46.31 84 THR A C 1
ATOM 663 O O . THR A 1 84 ? -5.818 0.876 -7.046 1.00 46.31 84 THR A O 1
ATOM 666 N N . ALA A 1 85 ? -4.638 1.075 -5.133 1.00 54.72 85 ALA A N 1
ATOM 667 C CA . ALA A 1 85 ? -4.337 -0.342 -4.983 1.00 54.72 85 ALA A CA 1
ATOM 668 C C . ALA A 1 85 ? -5.659 -1.103 -5.120 1.00 54.72 85 ALA A C 1
ATOM 670 O O . ALA A 1 85 ? -6.636 -0.772 -4.444 1.00 54.72 85 ALA A O 1
ATOM 671 N N . ARG A 1 86 ? -5.726 -2.036 -6.078 1.00 57.34 86 ARG A N 1
ATOM 672 C CA . ARG A 1 86 ? -6.957 -2.735 -6.464 1.00 57.34 86 ARG A CA 1
ATOM 673 C C . ARG A 1 86 ? -7.324 -3.721 -5.358 1.00 57.34 86 ARG A C 1
ATOM 675 O O . ARG A 1 86 ? -7.141 -4.923 -5.492 1.00 57.34 86 ARG A O 1
ATOM 682 N N . VAL A 1 87 ? -7.779 -3.181 -4.235 1.00 64.00 87 VAL A N 1
ATOM 683 C CA . VAL A 1 87 ? -8.198 -3.923 -3.057 1.00 64.00 87 VAL A CA 1
ATOM 684 C C . VAL A 1 87 ? -9.481 -4.670 -3.425 1.00 64.00 87 VAL A C 1
ATOM 686 O O . VAL A 1 87 ? -10.407 -4.047 -3.960 1.00 64.00 87 VAL A O 1
ATOM 689 N N . PRO A 1 88 ? -9.551 -5.995 -3.199 1.00 64.44 88 PRO A N 1
ATOM 690 C CA . PRO A 1 88 ? -10.748 -6.765 -3.494 1.00 64.44 88 PRO A CA 1
ATOM 691 C C . PRO A 1 88 ? -11.987 -6.152 -2.839 1.00 64.44 88 PRO A C 1
ATOM 693 O O . PRO A 1 88 ? -11.938 -5.623 -1.724 1.00 64.44 88 PRO A O 1
ATOM 696 N N . ARG A 1 89 ? -13.127 -6.230 -3.532 1.00 66.50 89 ARG A N 1
ATOM 697 C CA . ARG A 1 89 ? -14.408 -5.797 -2.961 1.00 66.50 89 ARG A CA 1
ATOM 698 C C . ARG A 1 89 ? -14.651 -6.547 -1.647 1.00 66.50 89 ARG A C 1
ATOM 700 O O . ARG A 1 89 ? -14.463 -7.754 -1.593 1.00 66.50 89 ARG A O 1
ATOM 707 N N . GLY A 1 90 ? -15.061 -5.826 -0.605 1.00 75.12 90 GLY A N 1
ATOM 708 C CA . GLY A 1 90 ? -15.308 -6.392 0.729 1.00 75.12 90 GLY A CA 1
ATOM 709 C C . GLY A 1 90 ? -14.084 -6.445 1.650 1.00 75.12 90 GLY A C 1
ATOM 710 O O . GLY A 1 90 ? -14.257 -6.458 2.864 1.00 75.12 90 GLY A O 1
ATOM 711 N N . PHE A 1 91 ? -12.857 -6.345 1.128 1.00 78.88 91 PHE A N 1
ATOM 712 C CA . PHE A 1 91 ? -11.647 -6.441 1.954 1.00 78.88 91 PHE A CA 1
ATOM 713 C C . PHE A 1 91 ? -11.524 -5.301 2.981 1.00 78.88 91 PHE A C 1
ATOM 715 O O . PHE A 1 91 ? -11.190 -5.538 4.140 1.00 78.88 91 PHE A O 1
ATOM 722 N N . LEU A 1 92 ? -11.851 -4.060 2.589 1.00 87.94 92 LEU A N 1
ATOM 723 C CA . LEU A 1 92 ? -11.863 -2.930 3.527 1.00 87.94 92 LEU A CA 1
ATOM 724 C C . LEU A 1 92 ? -12.859 -3.164 4.676 1.00 87.94 92 LEU A C 1
ATOM 726 O O . LEU A 1 92 ? -12.522 -2.897 5.824 1.00 87.94 92 LEU A O 1
ATOM 730 N N . ARG A 1 93 ? -14.051 -3.711 4.390 1.00 90.81 93 ARG A N 1
ATOM 731 C CA . ARG A 1 93 ? -15.047 -4.059 5.417 1.00 90.81 93 ARG A CA 1
ATOM 732 C C . ARG A 1 93 ? -14.483 -5.070 6.405 1.00 90.81 93 ARG A C 1
ATOM 734 O O . ARG A 1 93 ? -14.527 -4.817 7.604 1.00 90.81 93 ARG A O 1
ATOM 741 N N . TYR A 1 94 ? -13.916 -6.158 5.895 1.00 88.25 94 TYR A N 1
ATOM 742 C CA . TYR A 1 94 ? -13.303 -7.188 6.724 1.00 88.25 94 TYR A CA 1
ATOM 743 C C . TYR A 1 94 ? -12.210 -6.612 7.638 1.00 88.25 94 TYR A C 1
ATOM 745 O O . TYR A 1 94 ? -12.245 -6.820 8.851 1.00 88.25 94 TYR A O 1
ATOM 753 N N . ARG A 1 95 ? -11.281 -5.806 7.096 1.00 89.31 95 ARG A N 1
ATOM 754 C CA . ARG A 1 95 ? -10.203 -5.221 7.911 1.00 89.31 95 ARG A CA 1
ATOM 755 C C . ARG A 1 95 ? -10.730 -4.253 8.970 1.00 89.31 95 ARG A C 1
ATOM 757 O O . ARG A 1 95 ? -10.258 -4.297 10.100 1.00 89.31 95 ARG A O 1
ATOM 764 N N . VAL A 1 96 ? -11.721 -3.423 8.638 1.00 94.31 96 VAL A N 1
ATOM 765 C CA . VAL A 1 96 ? -12.366 -2.523 9.609 1.00 94.31 96 VAL A CA 1
ATOM 766 C C . VAL A 1 96 ? -13.009 -3.315 10.749 1.00 94.31 96 VAL A C 1
ATOM 768 O O . VAL A 1 96 ? -12.778 -2.986 11.908 1.00 94.31 96 VAL A O 1
ATOM 771 N N . LEU A 1 97 ? -13.760 -4.378 10.449 1.00 93.56 97 LEU A N 1
ATOM 772 C CA . LEU A 1 97 ? -14.389 -5.225 11.470 1.00 93.56 97 LEU A CA 1
ATOM 773 C C . LEU A 1 97 ? -13.350 -5.894 12.381 1.00 93.56 97 LEU A C 1
ATOM 775 O O . LEU A 1 97 ? -13.520 -5.888 13.597 1.00 93.56 97 LEU A O 1
ATOM 779 N N . MET A 1 98 ? -12.257 -6.411 11.812 1.00 91.25 98 MET A N 1
ATOM 780 C CA . MET A 1 98 ? -11.152 -6.999 12.579 1.00 91.25 98 MET A CA 1
ATOM 781 C C . MET A 1 98 ? -10.503 -5.988 13.532 1.00 91.25 98 MET A C 1
ATOM 783 O O . MET A 1 98 ? -10.316 -6.288 14.705 1.00 91.25 98 MET A O 1
ATOM 787 N N . LEU A 1 99 ? -10.218 -4.773 13.063 1.00 94.62 99 LEU A N 1
ATOM 788 C CA . LEU A 1 99 ? -9.641 -3.724 13.908 1.00 94.62 99 LEU A CA 1
ATOM 789 C C . LEU A 1 99 ? -10.594 -3.300 15.032 1.00 94.62 99 LEU A C 1
ATOM 791 O O . LEU A 1 99 ? -10.174 -3.132 16.173 1.00 94.62 99 LEU A O 1
ATOM 795 N N . LEU A 1 100 ? -11.889 -3.185 14.731 1.00 96.44 100 LEU A N 1
ATOM 796 C CA . LEU A 1 100 ? -12.908 -2.853 15.728 1.00 96.44 100 LEU A CA 1
ATOM 797 C C . LEU A 1 100 ? -13.181 -3.988 16.727 1.00 96.44 100 LEU A C 1
ATOM 799 O O . LEU A 1 100 ? -13.695 -3.715 17.814 1.00 96.44 100 LEU A O 1
ATOM 803 N N . LYS A 1 101 ? -12.856 -5.240 16.370 1.00 94.81 101 LYS A N 1
ATOM 804 C CA . LYS A 1 101 ? -12.851 -6.391 17.285 1.00 94.81 101 LYS A CA 1
ATOM 805 C C . LYS A 1 101 ? -11.716 -6.282 18.302 1.00 94.81 101 LYS A C 1
ATOM 807 O O . LYS A 1 101 ? -11.914 -6.644 19.455 1.00 94.81 101 LYS A O 1
ATOM 812 N N . GLU A 1 102 ? -10.543 -5.816 17.871 1.00 93.94 102 GLU A N 1
ATOM 813 C CA . GLU A 1 102 ? -9.363 -5.673 18.732 1.00 93.94 102 GLU A CA 1
ATOM 814 C C . GLU A 1 102 ? -9.568 -4.574 19.781 1.00 93.94 102 GLU A C 1
ATOM 816 O O . GLU A 1 102 ? -9.333 -4.798 20.966 1.00 93.94 102 GLU A O 1
ATOM 821 N N . GLN A 1 103 ? -10.021 -3.390 19.361 1.00 94.69 103 GLN A N 1
ATOM 822 C CA . GLN A 1 103 ? -10.317 -2.282 20.268 1.00 94.69 103 GLN A CA 1
ATOM 823 C C . GLN A 1 103 ? -11.192 -1.216 19.607 1.00 94.69 103 GLN A C 1
ATOM 825 O O . GLN A 1 103 ? -11.322 -1.144 18.386 1.00 94.69 103 GLN A O 1
ATOM 830 N N . ALA A 1 104 ? -11.757 -0.325 20.423 1.00 96.56 104 ALA A N 1
ATOM 831 C CA . ALA A 1 104 ? -12.494 0.813 19.899 1.00 96.56 104 ALA A CA 1
ATOM 832 C C . ALA A 1 104 ? -11.553 1.821 19.221 1.00 96.56 104 ALA A C 1
ATOM 834 O O . ALA A 1 104 ? -10.588 2.272 19.842 1.00 96.56 104 ALA A O 1
ATOM 835 N N . MET A 1 105 ? -11.854 2.231 17.989 1.00 97.12 105 MET A N 1
ATOM 836 C CA . MET A 1 105 ? -11.006 3.122 17.185 1.00 97.12 105 MET A CA 1
ATOM 837 C C . MET A 1 105 ? -11.823 4.191 16.457 1.00 97.12 105 MET A C 1
ATOM 839 O O . MET A 1 105 ? -12.971 3.981 16.070 1.00 97.12 105 MET A O 1
ATOM 843 N N . SER A 1 106 ? -11.216 5.348 16.241 1.00 96.81 106 SER A N 1
ATOM 844 C CA . SER A 1 106 ? -11.687 6.383 15.324 1.00 96.81 106 SER A CA 1
ATOM 845 C C . SER A 1 106 ? -11.389 6.024 13.866 1.00 96.81 106 SER A C 1
ATOM 847 O O . SER A 1 106 ? -10.535 5.190 13.564 1.00 96.81 106 SER A O 1
ATOM 849 N N . GLY A 1 107 ? -12.061 6.700 12.929 1.00 95.25 107 GLY A N 1
ATOM 850 C CA . GLY A 1 107 ? -11.799 6.511 11.498 1.00 95.25 107 GLY A CA 1
ATOM 851 C C . GLY A 1 107 ? -10.349 6.826 11.101 1.00 95.25 107 GLY A C 1
ATOM 852 O O . GLY A 1 107 ? -9.771 6.134 10.265 1.00 95.25 107 GLY A O 1
ATOM 853 N N . SER A 1 108 ? -9.724 7.831 11.717 1.00 95.06 108 SER A N 1
ATOM 854 C CA . SER A 1 108 ? -8.324 8.178 11.446 1.00 95.06 108 SER A CA 1
ATOM 855 C C . SER A 1 108 ? -7.353 7.116 11.963 1.00 95.06 108 SER A C 1
ATOM 857 O O . SER A 1 108 ? -6.430 6.754 11.232 1.00 95.06 108 SER A O 1
ATOM 859 N N . GLU A 1 109 ? -7.576 6.579 13.166 1.00 96.31 109 GLU A N 1
ATOM 860 C CA . GLU A 1 109 ? -6.781 5.474 13.720 1.00 96.31 109 GLU A CA 1
ATOM 861 C C . GLU A 1 109 ? -6.901 4.217 12.863 1.00 96.31 109 GLU A C 1
ATOM 863 O O . GLU A 1 109 ? -5.882 3.615 12.539 1.00 96.31 109 GLU A O 1
ATOM 868 N N . ILE A 1 110 ? -8.114 3.867 12.423 1.00 96.25 110 ILE A N 1
ATOM 869 C CA . ILE A 1 110 ? -8.340 2.739 11.513 1.00 96.25 110 ILE A CA 1
ATOM 870 C C . ILE A 1 110 ? -7.536 2.931 10.226 1.00 96.25 110 ILE A C 1
ATOM 872 O O . ILE A 1 110 ? -6.770 2.053 9.843 1.00 96.25 110 ILE A O 1
ATOM 876 N N . ALA A 1 111 ? -7.650 4.090 9.571 1.00 93.56 111 ALA A N 1
ATOM 877 C CA . ALA A 1 111 ? -6.904 4.360 8.344 1.00 93.56 111 ALA A CA 1
ATOM 878 C C . ALA A 1 111 ? -5.381 4.289 8.554 1.00 93.56 111 ALA A C 1
ATOM 880 O O . ALA A 1 111 ? -4.678 3.744 7.706 1.00 93.56 111 ALA A O 1
ATOM 881 N N . SER A 1 112 ? -4.878 4.797 9.683 1.00 93.12 112 SER A N 1
ATOM 882 C CA . SER A 1 112 ? -3.452 4.748 10.027 1.00 93.12 112 SER A CA 1
ATOM 883 C C . SER A 1 112 ? -2.967 3.350 10.363 1.00 93.12 112 SER A C 1
ATOM 885 O O . SER A 1 112 ? -1.871 2.980 9.953 1.00 93.12 112 SER A O 1
ATOM 887 N N . ARG A 1 113 ? -3.780 2.545 11.045 1.00 91.88 113 ARG A N 1
ATOM 888 C CA . ARG A 1 113 ? -3.418 1.166 11.353 1.00 91.88 113 ARG A CA 1
ATOM 889 C C . ARG A 1 113 ? -3.364 0.308 10.094 1.00 91.88 113 ARG A C 1
ATOM 891 O O . ARG A 1 113 ? -2.412 -0.440 9.899 1.00 91.88 113 ARG A O 1
ATOM 898 N N . ILE A 1 114 ? -4.338 0.501 9.209 1.00 88.56 114 ILE A N 1
ATOM 899 C CA . ILE A 1 114 ? -4.377 -0.116 7.883 1.00 88.56 114 ILE A CA 1
ATOM 900 C C . ILE A 1 114 ? -3.163 0.327 7.046 1.00 88.56 114 ILE A C 1
ATOM 902 O O . ILE A 1 114 ? -2.537 -0.499 6.400 1.00 88.56 114 ILE A O 1
ATOM 906 N N . GLU A 1 115 ? -2.753 1.594 7.088 1.00 82.88 115 GLU A N 1
ATOM 907 C CA . GLU A 1 115 ? -1.528 2.029 6.399 1.00 82.88 115 GLU A CA 1
ATOM 908 C C . GLU A 1 115 ? -0.256 1.399 6.978 1.00 82.88 115 GLU A C 1
ATOM 910 O O . GLU A 1 115 ? 0.627 0.986 6.224 1.00 82.88 115 GLU A O 1
ATOM 915 N N . GLN A 1 116 ? -0.168 1.291 8.303 1.00 80.44 116 GLN A N 1
ATOM 916 C CA . GLN A 1 116 ? 0.981 0.705 8.988 1.00 80.44 116 GLN A CA 1
ATOM 917 C C . GLN A 1 116 ? 1.156 -0.776 8.635 1.00 80.44 116 GLN A C 1
ATOM 919 O O . GLN A 1 116 ? 2.245 -1.199 8.255 1.00 80.44 116 GLN A O 1
ATOM 924 N N . GLU A 1 117 ? 0.086 -1.563 8.730 1.00 76.81 117 GLU A N 1
ATOM 925 C CA . GLU A 1 117 ? 0.107 -2.994 8.398 1.00 76.81 117 GLU A CA 1
ATOM 926 C C . GLU A 1 117 ? 0.300 -3.235 6.899 1.00 76.81 117 GLU A C 1
ATOM 928 O O . GLU A 1 117 ? 0.788 -4.286 6.494 1.00 76.81 117 GLU A O 1
ATOM 933 N N . ALA A 1 118 ? -0.051 -2.245 6.076 1.00 70.62 118 ALA A N 1
ATOM 934 C CA . ALA A 1 118 ? 0.226 -2.232 4.651 1.00 70.62 118 ALA A CA 1
ATOM 935 C C . ALA A 1 118 ? 1.678 -1.848 4.309 1.00 70.62 118 ALA A C 1
ATOM 937 O O . ALA A 1 118 ? 1.981 -1.624 3.136 1.00 70.62 118 ALA A O 1
ATOM 938 N N . SER A 1 119 ? 2.552 -1.633 5.297 1.00 66.19 119 SER A N 1
ATOM 939 C CA . SER A 1 119 ? 3.893 -1.056 5.101 1.00 66.19 119 SER A CA 1
ATOM 940 C C . SER A 1 119 ? 3.864 0.246 4.269 1.00 66.19 119 SER A C 1
ATOM 942 O O . SER A 1 119 ? 4.720 0.482 3.416 1.00 66.19 119 SER A O 1
ATOM 944 N N . GLY A 1 120 ? 2.826 1.075 4.436 1.00 68.62 120 GLY A N 1
ATOM 945 C CA . GLY A 1 120 ? 2.620 2.317 3.679 1.00 68.62 120 GLY A CA 1
ATOM 946 C C . GLY A 1 120 ? 2.124 2.146 2.235 1.00 68.62 120 GLY A C 1
ATOM 947 O O . GLY A 1 120 ? 1.991 3.137 1.510 1.00 68.62 120 GLY A O 1
ATOM 948 N N . ARG A 1 121 ? 1.846 0.912 1.790 1.00 66.25 121 ARG A N 1
ATOM 949 C CA . ARG A 1 121 ? 1.432 0.587 0.410 1.00 66.25 121 ARG A CA 1
ATOM 950 C C . ARG A 1 121 ? -0.025 0.932 0.116 1.00 66.25 121 ARG A C 1
ATOM 952 O O . ARG A 1 121 ? -0.374 1.146 -1.042 1.00 66.25 121 ARG A O 1
ATOM 959 N N . TRP A 1 122 ? -0.881 0.989 1.134 1.00 78.56 122 TRP A N 1
ATOM 960 C CA . TRP A 1 122 ? -2.284 1.364 0.974 1.00 78.56 122 TRP A CA 1
ATOM 961 C C . TRP A 1 122 ? -2.823 2.067 2.204 1.00 78.56 122 TRP A C 1
ATOM 963 O O . TRP A 1 122 ? -2.646 1.598 3.322 1.00 78.56 122 TRP A O 1
ATOM 973 N N . ARG A 1 123 ? -3.556 3.152 1.968 1.00 85.88 123 ARG A N 1
ATOM 974 C CA . ARG A 1 123 ? -4.351 3.831 2.985 1.00 85.88 123 ARG A CA 1
ATOM 975 C C . ARG A 1 123 ? -5.770 4.024 2.447 1.00 85.88 123 ARG A C 1
ATOM 977 O O . ARG A 1 123 ? -5.931 4.656 1.394 1.00 85.88 123 ARG A O 1
ATOM 984 N N . PRO A 1 124 ? -6.812 3.528 3.134 1.00 88.69 124 PRO A N 1
ATOM 985 C CA . PRO A 1 124 ? -8.182 3.729 2.696 1.00 88.69 124 PRO A CA 1
ATOM 986 C C . PRO A 1 124 ? -8.518 5.218 2.728 1.00 88.69 124 PRO A C 1
ATOM 988 O O . PRO A 1 124 ? -8.174 5.936 3.669 1.00 88.69 124 PRO A O 1
ATOM 991 N N . SER A 1 125 ? -9.180 5.694 1.676 1.00 89.44 125 SER A N 1
ATOM 992 C CA . SER A 1 125 ? -9.581 7.096 1.595 1.00 89.44 125 SER A CA 1
ATOM 993 C C . SER A 1 125 ? -10.743 7.378 2.557 1.00 89.44 125 SER A C 1
ATOM 995 O O . SER A 1 125 ? -11.576 6.488 2.779 1.00 89.44 125 SER A O 1
ATOM 997 N N . PRO A 1 126 ? -10.888 8.619 3.059 1.00 91.25 126 PRO A N 1
ATOM 998 C CA . PRO A 1 126 ? -12.056 9.020 3.844 1.00 91.25 126 PRO A CA 1
ATOM 999 C C . PRO A 1 126 ? -13.388 8.678 3.156 1.00 91.25 126 PRO A C 1
ATOM 1001 O O . PRO A 1 126 ? -14.304 8.175 3.801 1.00 91.25 126 PRO A O 1
ATOM 1004 N N . GLY A 1 127 ? -13.465 8.867 1.833 1.00 89.62 127 GLY A N 1
ATOM 1005 C CA . GLY A 1 127 ? -14.657 8.573 1.031 1.00 89.62 127 GLY A CA 1
ATOM 1006 C C . GLY A 1 127 ? -15.006 7.086 0.915 1.00 89.62 127 GLY A C 1
ATOM 1007 O O . GLY A 1 127 ? -16.133 6.764 0.568 1.00 89.62 127 GLY A O 1
ATOM 1008 N N . SER A 1 128 ? -14.079 6.177 1.224 1.00 90.06 128 SER A N 1
ATOM 1009 C CA . SER A 1 128 ? -14.365 4.737 1.322 1.00 90.06 128 SER A CA 1
ATOM 1010 C C . SER A 1 128 ? -14.641 4.295 2.761 1.00 90.06 128 SER A C 1
ATOM 1012 O O . SER A 1 128 ? -15.504 3.453 2.999 1.00 90.06 128 SER A O 1
ATOM 1014 N N . LEU A 1 129 ? -13.936 4.888 3.727 1.00 94.25 129 LEU A N 1
ATOM 1015 C CA . LEU A 1 129 ? -13.960 4.453 5.118 1.00 94.25 129 LEU A CA 1
ATOM 1016 C C . LEU A 1 129 ? -15.182 4.962 5.887 1.00 94.25 129 LEU A C 1
ATOM 1018 O O . LEU A 1 129 ? -15.840 4.184 6.572 1.00 94.25 129 LEU A O 1
ATOM 1022 N N . TYR A 1 130 ? -15.509 6.251 5.790 1.00 95.00 130 TYR A N 1
ATOM 1023 C CA . TYR A 1 130 ? -16.608 6.813 6.579 1.00 95.00 130 TYR A CA 1
ATOM 1024 C C . TYR A 1 130 ? -17.993 6.324 6.133 1.00 95.00 130 TYR A C 1
ATOM 1026 O O . TYR A 1 130 ? -18.797 6.001 7.010 1.00 95.00 130 TYR A O 1
ATOM 1034 N N . PRO A 1 131 ? -18.287 6.173 4.824 1.00 95.38 131 PRO A N 1
ATOM 1035 C CA . PRO A 1 131 ? -19.533 5.534 4.400 1.00 95.38 131 PRO A CA 1
ATOM 1036 C C . PRO A 1 131 ? -19.654 4.093 4.894 1.00 95.38 131 PRO A C 1
ATOM 1038 O O . PRO A 1 131 ? -20.727 3.687 5.329 1.00 95.38 131 PRO A O 1
ATOM 1041 N N . LEU A 1 132 ? -18.547 3.345 4.906 1.00 95.31 132 LEU A N 1
ATOM 1042 C CA . LEU A 1 132 ? -18.514 1.996 5.460 1.00 95.31 132 LEU A CA 1
ATOM 1043 C C . LEU A 1 132 ? -18.801 1.988 6.968 1.00 95.31 132 LEU A C 1
ATOM 1045 O O . LEU A 1 132 ? -19.639 1.215 7.414 1.00 95.31 132 LEU A O 1
ATOM 1049 N N . LEU A 1 133 ? -18.159 2.854 7.757 1.00 97.06 133 LEU A N 1
ATOM 1050 C CA . LEU A 1 133 ? -18.435 2.965 9.198 1.00 97.06 133 LEU A CA 1
ATOM 1051 C C . LEU A 1 133 ? -19.899 3.344 9.470 1.00 97.06 133 LEU A C 1
ATOM 1053 O O . LEU A 1 133 ? -20.518 2.809 10.389 1.00 97.06 133 LEU A O 1
ATOM 1057 N N . SER A 1 134 ? -20.470 4.222 8.640 1.00 96.19 134 SER A N 1
ATOM 1058 C CA . SER A 1 134 ? -21.885 4.594 8.705 1.00 96.19 134 SER A CA 1
ATOM 1059 C C . SER A 1 134 ? -22.810 3.407 8.411 1.00 96.19 134 SER A C 1
ATOM 1061 O O . SER A 1 134 ? -23.778 3.204 9.141 1.00 96.19 134 SER A O 1
ATOM 1063 N N . ASP A 1 135 ? -22.508 2.603 7.386 1.00 96.38 135 ASP A N 1
ATOM 1064 C CA . ASP A 1 135 ? -23.263 1.386 7.044 1.00 96.38 135 ASP A CA 1
ATOM 1065 C C . ASP A 1 135 ? -23.167 0.326 8.152 1.00 96.38 135 ASP A C 1
ATOM 1067 O O . ASP A 1 135 ? -24.191 -0.195 8.593 1.00 96.38 135 ASP A O 1
ATOM 1071 N N . LEU A 1 136 ? -21.965 0.073 8.684 1.00 96.62 136 LEU A N 1
ATOM 1072 C CA . LEU A 1 136 ? -21.762 -0.856 9.801 1.00 96.62 136 LEU A CA 1
ATOM 1073 C C . LEU A 1 136 ? -22.553 -0.433 11.044 1.00 96.62 136 LEU A C 1
ATOM 1075 O O . LEU A 1 136 ? -23.149 -1.283 11.707 1.00 96.62 136 LEU A O 1
ATOM 1079 N N . LYS A 1 137 ? -22.604 0.872 11.333 1.00 96.94 137 LYS A N 1
ATOM 1080 C CA . LYS A 1 137 ? -23.434 1.418 12.411 1.00 96.94 137 LYS A CA 1
ATOM 1081 C C . LYS A 1 137 ? -24.923 1.243 12.135 1.00 96.94 137 LYS A C 1
ATOM 1083 O O . LYS A 1 137 ? -25.650 0.764 12.999 1.00 96.94 137 LYS A O 1
ATOM 1088 N N . GLY A 1 138 ? -25.381 1.607 10.938 1.00 96.88 138 GLY A N 1
ATOM 1089 C CA . GLY A 1 138 ? -26.791 1.502 10.551 1.00 96.88 138 GLY A CA 1
ATOM 1090 C C . GLY A 1 138 ? -27.328 0.070 10.610 1.00 96.88 138 GLY A C 1
ATOM 1091 O O . GLY A 1 138 ? -28.493 -0.135 10.934 1.00 96.88 138 GLY A O 1
ATOM 1092 N N . ARG A 1 139 ? -26.467 -0.922 10.361 1.00 95.94 139 ARG A N 1
ATOM 1093 C CA . ARG A 1 139 ? -26.788 -2.355 10.474 1.00 95.94 139 ARG A CA 1
ATOM 1094 C C . ARG A 1 139 ? -26.613 -2.927 11.883 1.00 95.94 139 ARG A C 1
ATOM 1096 O O . ARG A 1 139 ? -26.880 -4.105 12.090 1.00 95.94 139 ARG A O 1
ATOM 1103 N N . GLY A 1 140 ? -26.141 -2.129 12.840 1.00 96.50 140 GLY A N 1
ATOM 1104 C CA . GLY A 1 140 ? -25.881 -2.571 14.210 1.00 96.50 140 GLY A CA 1
ATOM 1105 C C . GLY A 1 140 ? -24.646 -3.461 14.367 1.00 96.50 140 GLY A C 1
ATOM 1106 O O . GLY A 1 140 ? -24.491 -4.085 15.412 1.00 96.50 140 GLY A O 1
ATOM 1107 N N . PHE A 1 141 ? -23.761 -3.535 13.368 1.00 97.00 141 PHE A N 1
ATOM 1108 C CA . PHE A 1 141 ? -22.499 -4.286 13.448 1.00 97.00 141 PHE A CA 1
ATOM 1109 C C . PHE A 1 141 ? -21.418 -3.533 14.227 1.00 97.00 141 PHE A C 1
ATOM 1111 O O . PHE A 1 141 ? -20.556 -4.146 14.852 1.00 97.00 141 PHE A O 1
ATOM 1118 N N . ALA A 1 142 ? -21.468 -2.204 14.214 1.00 97.62 142 ALA A N 1
ATOM 1119 C CA . ALA A 1 142 ? -20.618 -1.354 15.035 1.00 97.62 142 ALA A CA 1
ATOM 1120 C C . ALA A 1 142 ? -21.471 -0.358 15.825 1.00 97.62 142 ALA A C 1
ATOM 1122 O O . ALA A 1 142 ? -22.508 0.097 15.350 1.00 97.62 142 ALA A O 1
ATOM 1123 N N . GLU A 1 143 ? -21.019 0.008 17.017 1.00 96.50 143 GLU A N 1
ATOM 1124 C CA . GLU A 1 143 ? -21.600 1.085 17.815 1.00 96.50 143 GLU A CA 1
ATOM 1125 C C . GLU A 1 143 ? -20.670 2.301 17.823 1.00 96.50 143 GLU A C 1
ATOM 1127 O O . GLU A 1 143 ? -19.445 2.167 17.805 1.00 96.50 143 GLU A O 1
ATOM 1132 N N . GLU A 1 144 ? -21.258 3.496 17.822 1.00 95.12 144 GLU A N 1
ATOM 1133 C CA . GLU A 1 144 ? -20.538 4.759 17.991 1.00 95.12 144 GLU A CA 1
ATOM 1134 C C . GLU A 1 144 ? -20.443 5.067 19.489 1.00 95.12 144 GLU A C 1
ATOM 1136 O O . GLU A 1 144 ? -21.453 5.095 20.190 1.00 95.12 144 GLU A O 1
ATOM 1141 N N . LEU A 1 145 ? -19.227 5.280 19.979 1.00 93.06 145 LEU A N 1
ATOM 1142 C CA . LEU A 1 145 ? -18.940 5.616 21.369 1.00 93.06 145 LEU A CA 1
ATOM 1143 C C . LEU A 1 145 ? -18.934 7.138 21.587 1.00 93.06 145 LEU A C 1
ATOM 1145 O O . LEU A 1 145 ? -18.818 7.897 20.617 1.00 93.06 145 LEU A O 1
ATOM 1149 N N . PRO A 1 146 ? -18.996 7.598 22.854 1.00 89.38 146 PRO A N 1
ATOM 1150 C CA . PRO A 1 146 ? -18.831 9.007 23.186 1.00 89.38 146 PRO A CA 1
ATOM 1151 C C . PRO A 1 146 ? -17.556 9.614 22.594 1.00 89.38 146 PRO A C 1
ATOM 1153 O O . PRO A 1 146 ? -16.549 8.931 22.390 1.00 89.38 146 PRO A O 1
ATOM 1156 N N . LEU A 1 147 ? -17.611 10.922 22.343 1.00 89.00 147 LEU A N 1
ATOM 1157 C CA . LEU A 1 147 ? -16.474 11.683 21.841 1.00 89.00 147 LEU A CA 1
ATOM 1158 C C . LEU A 1 147 ? -15.314 11.606 22.839 1.00 89.00 147 LEU A C 1
ATOM 1160 O O . LEU A 1 147 ? -15.474 11.945 24.010 1.00 89.00 147 LEU A O 1
ATOM 1164 N N . VAL A 1 148 ? -14.144 11.216 22.343 1.00 84.25 148 VAL A N 1
ATOM 1165 C CA . VAL A 1 148 ? -12.868 11.326 23.055 1.00 84.25 148 VAL A CA 1
ATOM 1166 C C . VAL A 1 148 ? -12.046 12.345 22.283 1.00 84.25 148 VAL A C 1
ATOM 1168 O O . VAL A 1 148 ? -11.858 12.182 21.077 1.00 84.25 148 VAL A O 1
ATOM 1171 N N . ASP A 1 149 ? -11.652 13.436 22.937 1.00 86.38 149 ASP A N 1
ATOM 1172 C CA . ASP A 1 149 ? -10.911 14.543 22.315 1.00 86.38 149 ASP A CA 1
ATOM 1173 C C . ASP A 1 149 ? -11.575 15.069 21.026 1.00 86.38 149 ASP A C 1
ATOM 1175 O O . ASP A 1 149 ? -10.943 15.267 19.989 1.00 86.38 149 ASP A O 1
ATOM 1179 N N . GLY A 1 150 ? -12.905 15.222 21.057 1.00 87.44 150 GLY A N 1
ATOM 1180 C CA . GLY A 1 150 ? -13.695 15.692 19.911 1.00 87.44 150 GLY A CA 1
ATOM 1181 C C . GLY A 1 150 ? -13.811 14.693 18.753 1.00 87.44 150 GLY A C 1
ATOM 1182 O O . GLY A 1 150 ? -14.397 15.021 17.722 1.00 87.44 150 GLY A O 1
ATOM 1183 N N . THR A 1 151 ? -13.310 13.466 18.916 1.00 87.94 151 THR A N 1
ATOM 1184 C CA . THR A 1 151 ? -13.294 12.439 17.871 1.00 87.94 151 THR A CA 1
ATOM 1185 C C . THR A 1 151 ? -14.235 11.287 18.205 1.00 87.94 151 THR A C 1
ATOM 1187 O O . THR A 1 151 ? -14.231 10.742 19.309 1.00 87.94 151 THR A O 1
ATOM 1190 N N . LYS A 1 152 ? -15.048 10.885 17.221 1.00 91.56 152 LYS A N 1
ATOM 1191 C CA . LYS A 1 152 ? -15.937 9.721 17.326 1.00 91.56 152 LYS A CA 1
ATOM 1192 C C . LYS A 1 152 ? -15.129 8.433 17.222 1.00 91.56 152 LYS A C 1
ATOM 1194 O O . LYS A 1 152 ? -14.370 8.258 16.263 1.00 91.56 152 LYS A O 1
ATOM 1199 N N . ARG A 1 153 ? -15.335 7.519 18.168 1.00 95.69 153 ARG A N 1
ATOM 1200 C CA . ARG A 1 153 ? -14.771 6.164 18.135 1.00 95.69 153 ARG A CA 1
ATOM 1201 C C . ARG A 1 153 ? -15.877 5.154 17.879 1.00 95.69 153 ARG A C 1
ATOM 1203 O O . ARG A 1 153 ? -17.020 5.373 18.262 1.00 95.69 153 ARG A O 1
ATOM 1210 N N . TYR A 1 154 ? -15.523 4.049 17.249 1.00 97.44 154 TYR A N 1
ATOM 1211 C CA . TYR A 1 154 ? -16.423 2.946 16.958 1.00 97.44 154 TYR A CA 1
ATOM 1212 C C . TYR A 1 154 ? -15.938 1.704 17.687 1.00 97.44 154 TYR A C 1
ATOM 1214 O O . TYR A 1 154 ? -14.736 1.554 17.904 1.00 97.44 154 TYR A O 1
ATOM 1222 N N . ARG A 1 155 ? -16.853 0.811 18.048 1.00 96.69 155 ARG A N 1
ATOM 1223 C CA . ARG A 1 155 ? -16.551 -0.511 18.605 1.00 96.69 155 ARG A CA 1
ATOM 1224 C C . ARG A 1 155 ? -17.403 -1.558 17.908 1.00 96.69 155 ARG A C 1
ATOM 1226 O O . ARG A 1 155 ? -18.527 -1.264 17.507 1.00 96.69 155 ARG A O 1
ATOM 1233 N N . LEU A 1 156 ? -16.875 -2.767 17.755 1.00 97.38 156 LEU A N 1
ATOM 1234 C CA . LEU A 1 156 ? -17.649 -3.882 17.225 1.00 97.38 156 LEU A CA 1
ATOM 1235 C C . LEU A 1 156 ? -18.700 -4.347 18.246 1.00 97.38 156 LEU A C 1
ATOM 1237 O O . LEU A 1 156 ? -18.378 -4.541 19.419 1.00 97.38 156 LEU A O 1
ATOM 1241 N N . THR A 1 157 ? -19.941 -4.544 17.804 1.00 97.62 157 THR A N 1
ATOM 1242 C CA . THR A 1 157 ? -21.023 -5.086 18.646 1.00 97.62 157 THR A CA 1
ATOM 1243 C C . THR A 1 157 ? -20.983 -6.615 18.674 1.00 97.62 157 THR A C 1
ATOM 1245 O O . THR A 1 157 ? -20.281 -7.245 17.882 1.00 97.62 157 THR A O 1
ATOM 1248 N N . GLU A 1 158 ? -21.790 -7.246 19.529 1.00 95.69 158 GLU A N 1
ATOM 1249 C CA . GLU A 1 158 ? -21.979 -8.706 19.495 1.00 95.69 158 GLU A CA 1
ATOM 1250 C C . GLU A 1 158 ? -22.523 -9.195 18.143 1.00 95.69 158 GLU A C 1
ATOM 1252 O O . GLU A 1 158 ? -22.079 -10.218 17.620 1.00 95.69 158 GLU A O 1
ATOM 1257 N N . LEU A 1 159 ? -23.453 -8.444 17.540 1.00 95.25 159 LEU A N 1
ATOM 1258 C CA . LEU A 1 159 ? -23.974 -8.742 16.205 1.00 95.25 159 LEU A CA 1
ATOM 1259 C C . LEU A 1 159 ? -22.865 -8.638 15.149 1.00 95.25 159 LEU A C 1
ATOM 1261 O O . LEU A 1 159 ? -22.756 -9.501 14.281 1.00 95.25 159 LEU A O 1
ATOM 1265 N N . GLY A 1 160 ? -22.011 -7.617 15.250 1.00 94.81 160 GLY A N 1
ATOM 1266 C CA . GLY A 1 160 ? -20.846 -7.455 14.384 1.00 94.81 160 GLY A CA 1
ATOM 1267 C C . GLY A 1 160 ? -19.817 -8.571 14.540 1.00 94.81 160 GLY A C 1
ATOM 1268 O O . GLY A 1 160 ? -19.225 -8.989 13.549 1.00 94.81 160 GLY A O 1
ATOM 1269 N N . GLN A 1 161 ? -19.626 -9.095 15.754 1.00 92.81 161 GLN A N 1
ATOM 1270 C CA . GLN A 1 161 ? -18.750 -10.245 15.994 1.00 92.81 161 GLN A CA 1
ATOM 1271 C C . GLN A 1 161 ? -19.271 -11.514 15.317 1.00 92.81 161 GLN A C 1
ATOM 1273 O O . GLN A 1 161 ? -18.486 -12.212 14.677 1.00 92.81 161 GLN A O 1
ATOM 1278 N N . LYS A 1 162 ? -20.579 -11.788 15.401 1.00 91.62 162 LYS A N 1
ATOM 1279 C CA . LYS A 1 162 ? -21.206 -12.921 14.697 1.00 91.62 162 LYS A CA 1
ATOM 1280 C C . LYS A 1 162 ? -21.091 -12.769 13.181 1.00 91.62 162 LYS A C 1
ATOM 1282 O O . LYS A 1 162 ? -20.636 -13.687 12.511 1.00 91.62 162 LYS A O 1
ATOM 1287 N N . PHE A 1 163 ? -21.393 -11.578 12.662 1.00 89.81 163 PHE A N 1
ATOM 1288 C CA . PHE A 1 163 ? -21.239 -11.271 11.239 1.00 89.81 163 PHE A CA 1
ATOM 1289 C C . PHE A 1 163 ? -19.793 -11.464 10.753 1.00 89.81 163 PHE A C 1
ATOM 1291 O O . PHE A 1 163 ? -19.561 -12.023 9.685 1.00 89.81 163 PHE A O 1
ATOM 1298 N N . LEU A 1 164 ? -18.804 -11.043 11.548 1.00 87.88 164 LEU A N 1
ATOM 1299 C CA . LEU A 1 164 ? -17.391 -11.235 11.228 1.00 87.88 164 LEU A CA 1
ATOM 1300 C C . LEU A 1 164 ? -16.994 -12.720 11.204 1.00 87.88 164 LEU A C 1
ATOM 1302 O O . LEU A 1 164 ? -16.213 -13.112 10.346 1.00 87.88 164 LEU A O 1
ATOM 1306 N N . GLN A 1 165 ? -17.530 -13.544 12.110 1.00 84.75 165 GLN A N 1
ATOM 1307 C CA . GLN A 1 165 ? -17.297 -14.995 12.108 1.00 84.75 165 GLN A CA 1
ATOM 1308 C C . GLN A 1 165 ? -17.905 -15.676 10.872 1.00 84.75 165 GLN A C 1
ATOM 1310 O O . GLN A 1 165 ? -17.290 -16.578 10.309 1.00 84.75 165 GLN A O 1
ATOM 1315 N N . GLU A 1 166 ? -19.078 -15.229 10.421 1.00 79.62 166 GLU A N 1
ATOM 1316 C CA . GLU A 1 166 ? -19.713 -15.714 9.189 1.00 79.62 166 GLU A CA 1
ATOM 1317 C C . GLU A 1 166 ? -18.937 -15.276 7.930 1.00 79.62 166 GLU A C 1
ATOM 1319 O O . GLU A 1 166 ? -18.756 -16.067 7.003 1.00 79.62 166 GLU A O 1
ATOM 1324 N N . GLU A 1 167 ? -18.405 -14.046 7.907 1.00 70.06 167 GLU A N 1
ATOM 1325 C CA . GLU A 1 167 ? -17.533 -13.560 6.824 1.00 70.06 167 GLU A CA 1
ATOM 1326 C C . GLU A 1 167 ? -16.148 -14.225 6.812 1.00 70.06 167 GLU A C 1
ATOM 1328 O O . GLU A 1 167 ? -15.502 -14.213 5.767 1.00 70.06 167 GLU A O 1
ATOM 1333 N N . ASP A 1 168 ? -15.679 -14.835 7.903 1.00 63.78 168 ASP A N 1
ATOM 1334 C CA . ASP A 1 168 ? -14.344 -15.453 7.985 1.00 63.78 168 ASP A CA 1
ATOM 1335 C C . ASP A 1 168 ? -14.178 -16.637 7.004 1.00 63.78 168 ASP A C 1
ATOM 1337 O O . ASP A 1 168 ? -13.103 -16.870 6.442 1.00 63.78 168 ASP A O 1
ATOM 1341 N N . GLN A 1 169 ? -15.276 -17.328 6.673 1.00 56.94 169 GLN A N 1
ATOM 1342 C CA . GLN A 1 169 ? -15.299 -18.345 5.610 1.00 56.94 169 GLN A CA 1
ATOM 1343 C C . GLN A 1 169 ? -15.133 -17.734 4.208 1.00 56.94 169 GLN A C 1
ATOM 1345 O O . GLN A 1 169 ? -14.494 -18.322 3.334 1.00 56.94 169 GLN A O 1
ATOM 1350 N N . VAL A 1 170 ? -15.647 -16.521 3.992 1.00 54.12 170 VAL A N 1
ATOM 1351 C CA . VAL A 1 170 ? -15.486 -15.766 2.738 1.00 54.12 170 VAL A CA 1
ATOM 1352 C C . VAL A 1 170 ? -14.098 -15.116 2.678 1.00 54.12 170 VAL A C 1
ATOM 1354 O O . VAL A 1 170 ? -13.471 -15.087 1.619 1.00 54.12 170 VAL A O 1
ATOM 1357 N N . ALA A 1 171 ? -13.575 -14.655 3.816 1.00 53.38 171 ALA A N 1
ATOM 1358 C CA . ALA A 1 171 ? -12.221 -14.134 3.962 1.00 53.38 171 ALA A CA 1
ATOM 1359 C C . ALA A 1 171 ? -11.167 -15.220 3.704 1.00 53.38 171 ALA A C 1
ATOM 1361 O O . ALA A 1 171 ? -10.151 -14.933 3.075 1.00 53.38 171 ALA A O 1
ATOM 1362 N N . SER A 1 172 ? -11.445 -16.471 4.081 1.00 56.91 172 SER A N 1
ATOM 1363 C CA . SER A 1 172 ? -10.616 -17.639 3.749 1.00 56.91 172 SER A CA 1
ATOM 1364 C C . SER A 1 172 ? -10.512 -17.858 2.232 1.00 56.91 172 SER A C 1
ATOM 1366 O O . SER A 1 172 ? -9.411 -18.002 1.706 1.00 56.91 172 SER A O 1
ATOM 1368 N N . GLN A 1 173 ? -11.623 -17.743 1.495 1.00 54.12 173 GLN A N 1
ATOM 1369 C CA . GLN A 1 173 ? -11.618 -17.798 0.022 1.00 54.12 173 GLN A CA 1
ATOM 1370 C C . GLN A 1 173 ? -10.953 -16.568 -0.622 1.00 54.12 173 GLN A C 1
ATOM 1372 O O . GLN A 1 173 ? -10.375 -16.654 -1.708 1.00 54.12 173 GLN A O 1
ATOM 1377 N N . MET A 1 174 ? -11.037 -15.393 0.013 1.00 53.81 174 MET A N 1
ATOM 1378 C CA . MET A 1 174 ? -10.294 -14.208 -0.430 1.00 53.81 174 MET A CA 1
ATOM 1379 C C . MET A 1 174 ? -8.790 -14.368 -0.202 1.00 53.81 174 MET A C 1
ATOM 1381 O O . MET A 1 174 ? -8.024 -13.942 -1.061 1.00 53.81 174 MET A O 1
ATOM 1385 N N . ARG A 1 175 ? -8.377 -14.988 0.911 1.00 51.59 175 ARG A N 1
ATOM 1386 C CA . ARG A 1 175 ? -6.984 -15.315 1.250 1.00 51.59 175 ARG A CA 1
ATOM 1387 C C . ARG A 1 175 ? -6.386 -16.278 0.227 1.00 51.59 175 ARG A C 1
ATOM 1389 O O . ARG A 1 175 ? -5.336 -15.980 -0.325 1.00 51.59 175 ARG A O 1
ATOM 1396 N N . GLU A 1 176 ? -7.130 -17.315 -0.141 1.00 50.19 176 GLU A N 1
ATOM 1397 C CA . GLU A 1 176 ? -6.764 -18.276 -1.191 1.00 50.19 176 GLU A CA 1
ATOM 1398 C C . GLU A 1 176 ? -6.627 -17.607 -2.578 1.00 50.19 176 GLU A C 1
ATOM 1400 O O . GLU A 1 176 ? -5.644 -17.797 -3.295 1.00 50.19 176 GLU A O 1
ATOM 1405 N N . LYS A 1 177 ? -7.562 -16.721 -2.953 1.00 45.59 177 LYS A N 1
ATOM 1406 C CA . LYS A 1 177 ? -7.467 -15.945 -4.209 1.00 45.59 177 LYS A CA 1
ATOM 1407 C C . LYS A 1 177 ? -6.321 -14.931 -4.202 1.00 45.59 177 LYS A C 1
ATOM 1409 O O . LYS A 1 177 ? -5.769 -14.635 -5.263 1.00 45.59 177 LYS A O 1
ATOM 1414 N N . LEU A 1 178 ? -5.968 -14.404 -3.034 1.00 45.34 178 LEU A N 1
ATOM 1415 C CA . LEU A 1 178 ? -4.795 -13.559 -2.819 1.00 45.34 178 LEU A CA 1
ATOM 1416 C C . LEU A 1 178 ? -3.485 -14.342 -2.987 1.00 45.34 178 LEU A C 1
ATOM 1418 O O . LEU A 1 178 ? -2.549 -13.826 -3.594 1.00 45.34 178 LEU A O 1
ATOM 1422 N N . GLU A 1 179 ? -3.444 -15.575 -2.484 1.00 41.19 179 GLU A N 1
ATOM 1423 C CA . GLU A 1 179 ? -2.307 -16.501 -2.571 1.00 41.19 179 GLU A CA 1
ATOM 1424 C C . GLU A 1 179 ? -2.101 -17.046 -3.995 1.00 41.19 179 GLU A C 1
ATOM 1426 O O . GLU A 1 179 ? -0.968 -17.293 -4.393 1.00 41.19 179 GLU A O 1
ATOM 1431 N N . SER A 1 180 ? -3.155 -17.107 -4.822 1.00 43.59 180 SER A N 1
ATOM 1432 C CA . SER A 1 180 ? -3.082 -17.536 -6.235 1.00 43.59 180 SER A CA 1
ATOM 1433 C C . SER A 1 180 ? -2.287 -16.611 -7.182 1.00 43.59 180 SER A C 1
ATOM 1435 O O . SER A 1 180 ? -2.256 -16.835 -8.392 1.00 43.59 180 SER A O 1
ATOM 1437 N N . GLY A 1 181 ? -1.678 -15.530 -6.679 1.00 39.84 181 GLY A N 1
ATOM 1438 C CA . GLY A 1 181 ? -0.786 -14.652 -7.453 1.00 39.84 181 GLY A CA 1
ATOM 1439 C C . GLY A 1 181 ? -1.470 -13.746 -8.490 1.00 39.84 181 GLY A C 1
ATOM 1440 O O . GLY A 1 181 ? -0.815 -12.918 -9.122 1.00 39.84 181 GLY A O 1
ATOM 1441 N N . MET A 1 182 ? -2.794 -13.834 -8.647 1.00 32.34 182 MET A N 1
ATOM 1442 C CA . MET A 1 182 ? -3.558 -13.060 -9.638 1.00 32.34 182 MET A CA 1
ATOM 1443 C C . MET A 1 182 ? -3.765 -11.584 -9.239 1.00 32.34 182 MET A C 1
ATOM 1445 O O . MET A 1 182 ? -4.054 -10.733 -10.084 1.00 32.34 182 MET A O 1
ATOM 1449 N N . PHE A 1 183 ? -3.583 -11.254 -7.956 1.00 36.75 183 PHE A N 1
ATOM 1450 C CA . PHE A 1 183 ? -3.582 -9.884 -7.445 1.00 36.75 183 PHE A CA 1
ATOM 1451 C C . PHE A 1 183 ? -2.148 -9.436 -7.162 1.00 36.75 183 PHE A C 1
ATOM 1453 O O . PHE A 1 183 ? -1.500 -9.927 -6.244 1.00 36.75 183 PHE A O 1
ATOM 1460 N N . ARG A 1 184 ? -1.665 -8.461 -7.941 1.00 43.91 184 ARG A N 1
ATOM 1461 C CA . ARG A 1 184 ? -0.386 -7.776 -7.712 1.00 43.91 184 ARG A CA 1
ATOM 1462 C C . ARG A 1 184 ? -0.380 -7.214 -6.280 1.00 43.91 184 ARG A C 1
ATOM 1464 O O . ARG A 1 184 ? -1.066 -6.230 -6.026 1.00 43.91 184 ARG A O 1
ATOM 1471 N N . PHE A 1 185 ? 0.347 -7.894 -5.391 1.00 42.59 185 PHE A N 1
ATOM 1472 C CA . PHE A 1 185 ? 0.639 -7.580 -3.987 1.00 42.59 185 PHE A CA 1
ATOM 1473 C C . PHE A 1 185 ? -0.487 -6.872 -3.215 1.00 42.59 185 PHE A C 1
ATOM 1475 O O . PHE A 1 185 ? -0.580 -5.641 -3.219 1.00 42.59 185 PHE A O 1
ATOM 1482 N N . PRO A 1 186 ? -1.313 -7.621 -2.470 1.00 48.69 186 PRO A N 1
ATOM 1483 C CA . PRO A 1 186 ? -2.148 -7.039 -1.438 1.00 48.69 186 PRO A CA 1
ATOM 1484 C C . PRO A 1 186 ? -1.242 -6.293 -0.457 1.00 48.69 186 PRO A C 1
ATOM 1486 O O . PRO A 1 186 ? -0.228 -6.846 -0.025 1.00 48.69 186 PRO A O 1
ATOM 1489 N N . PRO A 1 187 ? -1.595 -5.059 -0.082 1.00 49.94 187 PRO A N 1
ATOM 1490 C CA . PRO A 1 187 ? -0.731 -4.187 0.703 1.00 49.94 187 PRO A CA 1
ATOM 1491 C C . PRO A 1 187 ? -0.215 -4.814 2.017 1.00 49.94 187 PRO A C 1
ATOM 1493 O O . PRO A 1 187 ? 0.864 -4.443 2.459 1.00 49.94 187 PRO A O 1
ATOM 1496 N N . PHE A 1 188 ? -0.925 -5.805 2.573 1.00 44.41 188 PHE A N 1
ATOM 1497 C CA . PHE A 1 188 ? -0.704 -6.434 3.888 1.00 44.41 188 PHE A CA 1
ATOM 1498 C C . PHE A 1 188 ? 0.090 -7.731 3.909 1.00 44.41 188 PHE A C 1
ATOM 1500 O O . PHE A 1 188 ? 0.230 -8.317 4.982 1.00 44.41 188 PHE A O 1
ATOM 1507 N N . PHE A 1 189 ? 0.580 -8.227 2.770 1.00 49.72 189 PHE A N 1
ATOM 1508 C CA . PHE A 1 189 ? 1.562 -9.310 2.821 1.00 49.72 189 PHE A CA 1
ATOM 1509 C C . PHE A 1 189 ? 2.883 -8.718 3.342 1.00 49.72 189 PHE A C 1
ATOM 1511 O O . PHE A 1 189 ? 3.778 -8.336 2.582 1.00 49.72 189 PHE A O 1
ATOM 1518 N N . ASN A 1 190 ? 2.957 -8.561 4.665 1.00 46.09 190 ASN A N 1
ATOM 1519 C CA . ASN A 1 190 ? 4.210 -8.545 5.394 1.00 46.09 190 ASN A CA 1
ATOM 1520 C C . ASN A 1 190 ? 4.761 -9.960 5.257 1.00 46.09 190 ASN A C 1
ATOM 1522 O O . ASN A 1 190 ? 4.238 -10.907 5.846 1.00 46.09 190 ASN A O 1
ATOM 1526 N N . LEU A 1 191 ? 5.786 -10.104 4.424 1.00 51.44 191 LEU A N 1
ATOM 1527 C CA . LEU A 1 191 ? 6.671 -11.245 4.562 1.00 51.44 191 LEU A CA 1
ATOM 1528 C C . LEU A 1 191 ? 7.269 -11.168 5.981 1.00 51.44 191 LEU A C 1
ATOM 1530 O O . LEU A 1 191 ? 7.540 -10.060 6.444 1.00 51.44 191 LEU A O 1
ATOM 1534 N N . PRO A 1 192 ? 7.448 -12.295 6.689 1.00 51.28 192 PRO A N 1
ATOM 1535 C CA . PRO A 1 192 ? 8.300 -12.334 7.874 1.00 51.28 192 PRO A CA 1
ATOM 1536 C C . PRO A 1 192 ? 9.614 -11.590 7.610 1.00 51.28 192 PRO A C 1
ATOM 1538 O O . PRO A 1 192 ? 10.105 -11.622 6.479 1.00 51.28 192 PRO A O 1
ATOM 1541 N N . ASP A 1 193 ? 10.199 -10.949 8.626 1.00 54.38 193 ASP A N 1
ATOM 1542 C CA . ASP A 1 193 ? 11.430 -10.159 8.453 1.00 54.38 193 ASP A CA 1
ATOM 1543 C C . ASP A 1 193 ? 12.549 -10.964 7.768 1.00 54.38 193 ASP A C 1
ATOM 1545 O O . ASP A 1 193 ? 13.283 -10.453 6.921 1.00 54.38 193 ASP A O 1
ATOM 1549 N N . GLU A 1 194 ? 12.601 -12.261 8.064 1.00 58.44 194 GLU A N 1
ATOM 1550 C CA . GLU A 1 194 ? 13.503 -13.260 7.484 1.00 58.44 194 GLU A CA 1
ATOM 1551 C C . GLU A 1 194 ? 13.368 -13.417 5.965 1.00 58.44 194 GLU A C 1
ATOM 1553 O O . GLU A 1 194 ? 14.306 -13.859 5.315 1.00 58.44 194 GLU A O 1
ATOM 1558 N N . LEU A 1 195 ? 12.222 -13.054 5.387 1.00 61.81 195 LEU A N 1
ATOM 1559 C CA . LEU A 1 195 ? 11.892 -13.184 3.968 1.00 61.81 195 LEU A CA 1
ATOM 1560 C C . LEU A 1 195 ? 11.894 -11.834 3.232 1.00 61.81 195 LEU A C 1
ATOM 1562 O O . LEU A 1 195 ? 11.700 -11.797 2.015 1.00 61.81 195 LEU A O 1
ATOM 1566 N N . HIS A 1 196 ? 12.182 -10.717 3.911 1.00 60.00 196 HIS A N 1
ATOM 1567 C CA . HIS A 1 196 ? 12.285 -9.400 3.269 1.00 60.00 196 HIS A CA 1
ATOM 1568 C C . HIS A 1 196 ? 13.368 -9.332 2.182 1.00 60.00 196 HIS A C 1
ATOM 1570 O O . HIS A 1 196 ? 13.213 -8.586 1.211 1.00 60.00 196 HIS A O 1
ATOM 1576 N N . PHE A 1 197 ? 14.424 -10.150 2.273 1.00 67.62 197 PHE A N 1
ATOM 1577 C CA . PHE A 1 197 ? 15.449 -10.234 1.227 1.00 67.62 197 PHE A CA 1
ATOM 1578 C C . PHE A 1 197 ? 14.875 -10.656 -0.136 1.00 67.62 197 PHE A C 1
ATOM 1580 O O . PHE A 1 197 ? 15.448 -10.297 -1.168 1.00 67.62 197 PHE A O 1
ATOM 1587 N N . LEU A 1 198 ? 13.756 -11.393 -0.166 1.00 64.75 198 LEU A N 1
ATOM 1588 C CA . LEU A 1 198 ? 13.112 -11.826 -1.407 1.00 64.75 198 LEU A CA 1
ATOM 1589 C C . LEU A 1 198 ? 12.675 -10.633 -2.254 1.00 64.75 198 LEU A C 1
ATOM 1591 O O . LEU A 1 198 ? 12.794 -10.678 -3.474 1.00 64.75 198 LEU A O 1
ATOM 1595 N N . ILE A 1 199 ? 12.231 -9.546 -1.617 1.00 58.12 199 ILE A N 1
ATOM 1596 C CA . ILE A 1 199 ? 11.783 -8.334 -2.311 1.00 58.12 199 ILE A CA 1
ATOM 1597 C C . ILE A 1 199 ? 12.952 -7.695 -3.067 1.00 58.12 199 ILE A C 1
ATOM 1599 O O . ILE A 1 199 ? 12.838 -7.419 -4.263 1.00 58.12 199 ILE A O 1
ATOM 1603 N N . GLU A 1 200 ? 14.088 -7.491 -2.396 1.00 60.00 200 GLU A N 1
ATOM 1604 C CA . GLU A 1 200 ? 15.253 -6.851 -3.018 1.00 60.00 200 GLU A CA 1
ATOM 1605 C C . GLU A 1 200 ? 15.869 -7.736 -4.107 1.00 60.00 200 GLU A C 1
ATOM 1607 O O . GLU A 1 200 ? 16.219 -7.255 -5.186 1.00 60.00 200 GLU A O 1
ATOM 1612 N N . ASN A 1 201 ? 15.947 -9.048 -3.879 1.00 68.56 201 ASN A N 1
ATOM 1613 C CA . ASN A 1 201 ? 16.487 -9.969 -4.877 1.00 68.56 201 ASN A CA 1
ATOM 1614 C C . ASN A 1 201 ? 15.558 -10.124 -6.089 1.00 68.56 201 ASN A C 1
ATOM 1616 O O . ASN A 1 201 ? 16.042 -10.104 -7.221 1.00 68.56 201 ASN A O 1
ATOM 1620 N N . ALA A 1 202 ? 14.238 -10.170 -5.888 1.00 65.94 202 ALA A N 1
ATOM 1621 C CA . ALA A 1 202 ? 13.275 -10.160 -6.986 1.00 65.94 202 ALA A CA 1
ATOM 1622 C C . ALA A 1 202 ? 13.371 -8.865 -7.808 1.00 65.94 202 ALA A C 1
ATOM 1624 O O . ALA A 1 202 ? 13.339 -8.915 -9.038 1.00 65.94 202 ALA A O 1
ATOM 1625 N N . ARG A 1 203 ? 13.567 -7.710 -7.154 1.00 56.41 203 ARG A N 1
ATOM 1626 C CA . ARG A 1 203 ? 13.762 -6.414 -7.824 1.00 56.41 203 ARG A CA 1
ATOM 1627 C C . ARG A 1 203 ? 15.014 -6.409 -8.699 1.00 56.41 203 ARG A C 1
ATOM 1629 O O . ARG A 1 203 ? 14.945 -6.012 -9.863 1.00 56.41 203 ARG A O 1
ATOM 1636 N N . ARG A 1 204 ? 16.147 -6.866 -8.156 1.00 65.00 204 ARG A N 1
ATOM 1637 C CA . ARG A 1 204 ? 17.421 -6.967 -8.887 1.00 65.00 204 ARG A CA 1
ATOM 1638 C C . ARG A 1 204 ? 17.309 -7.911 -10.080 1.00 65.00 204 ARG A C 1
ATOM 1640 O O . ARG A 1 204 ? 17.731 -7.548 -11.176 1.00 65.00 204 ARG A O 1
ATOM 1647 N N . MET A 1 205 ? 16.701 -9.079 -9.880 1.00 74.00 205 MET A N 1
ATOM 1648 C CA . MET A 1 205 ? 16.466 -10.062 -10.937 1.00 74.00 205 MET A CA 1
ATOM 1649 C C . MET A 1 205 ? 15.588 -9.478 -12.046 1.00 74.00 205 MET A C 1
ATOM 1651 O O . MET A 1 205 ? 15.965 -9.525 -13.212 1.00 74.00 205 MET A O 1
ATOM 1655 N N . PHE A 1 206 ? 14.465 -8.847 -11.695 1.00 65.31 206 PHE A N 1
ATOM 1656 C CA . PHE A 1 206 ? 13.570 -8.232 -12.673 1.00 65.31 206 PHE A CA 1
ATOM 1657 C C . PHE A 1 206 ? 14.264 -7.130 -13.486 1.00 65.31 206 PHE A C 1
ATOM 1659 O O . PHE A 1 206 ? 14.142 -7.098 -14.709 1.00 65.31 206 PHE A O 1
ATOM 1666 N N . ALA A 1 207 ? 15.030 -6.252 -12.832 1.00 53.19 207 ALA A N 1
ATOM 1667 C CA . ALA A 1 207 ? 15.772 -5.191 -13.510 1.00 53.19 207 ALA A CA 1
ATOM 1668 C C . ALA A 1 207 ? 16.823 -5.745 -14.488 1.00 53.19 207 ALA A C 1
ATOM 1670 O O . ALA A 1 207 ? 16.951 -5.237 -15.603 1.00 53.19 207 ALA A O 1
ATOM 1671 N N . ALA A 1 208 ? 17.545 -6.799 -14.092 1.00 67.31 208 ALA A N 1
ATOM 1672 C CA . ALA A 1 208 ? 18.531 -7.460 -14.943 1.00 67.31 208 ALA A CA 1
ATOM 1673 C C . ALA A 1 208 ? 17.877 -8.136 -16.158 1.00 67.31 208 ALA A C 1
ATOM 1675 O O . ALA A 1 208 ? 18.321 -7.927 -17.286 1.00 67.31 208 ALA A O 1
ATOM 1676 N N . LEU A 1 209 ? 16.786 -8.879 -15.940 1.00 69.56 209 LEU A N 1
ATOM 1677 C CA . LEU A 1 209 ? 16.022 -9.527 -17.008 1.00 69.56 209 LEU A CA 1
ATOM 1678 C C . LEU A 1 209 ? 15.466 -8.509 -17.998 1.00 69.56 209 LEU A C 1
ATOM 1680 O O . LEU A 1 209 ? 15.576 -8.703 -19.204 1.00 69.56 209 LEU A O 1
ATOM 1684 N N . PHE A 1 210 ? 14.914 -7.403 -17.501 1.00 60.53 210 PHE A N 1
ATOM 1685 C CA . PHE A 1 210 ? 14.381 -6.341 -18.346 1.00 60.53 210 PHE A CA 1
ATOM 1686 C C . PHE A 1 210 ? 15.471 -5.688 -19.204 1.00 60.53 210 PHE A C 1
ATOM 1688 O O . PHE A 1 210 ? 15.282 -5.500 -20.405 1.00 60.53 210 PHE A O 1
ATOM 1695 N N . ALA A 1 211 ? 16.624 -5.372 -18.607 1.00 60.53 211 ALA A N 1
ATOM 1696 C CA . ALA A 1 211 ? 17.754 -4.789 -19.323 1.00 60.53 211 ALA A CA 1
ATOM 1697 C C . ALA A 1 211 ? 18.270 -5.721 -20.428 1.00 60.53 211 ALA A C 1
ATOM 1699 O O . ALA A 1 211 ? 18.486 -5.277 -21.555 1.00 60.53 211 ALA A O 1
ATOM 1700 N N . LEU A 1 212 ? 18.425 -7.008 -20.108 1.00 67.50 212 LEU A N 1
ATOM 1701 C CA . LEU A 1 212 ? 18.933 -8.014 -21.035 1.00 67.50 212 LEU A CA 1
ATOM 1702 C C . LEU A 1 212 ? 17.932 -8.325 -22.153 1.00 67.50 212 LEU A C 1
ATOM 1704 O O . LEU A 1 212 ? 18.316 -8.371 -23.316 1.00 67.50 212 LEU A O 1
ATOM 1708 N N . ALA A 1 213 ? 16.647 -8.480 -21.830 1.00 65.62 213 ALA A N 1
ATOM 1709 C CA . ALA A 1 213 ? 15.597 -8.671 -22.830 1.00 65.62 213 ALA A CA 1
ATOM 1710 C C . ALA A 1 213 ? 15.489 -7.466 -23.776 1.00 65.62 213 ALA A C 1
ATOM 1712 O O . ALA A 1 213 ? 15.257 -7.635 -24.970 1.00 65.62 213 ALA A O 1
ATOM 1713 N N . GLY A 1 214 ? 15.696 -6.256 -23.251 1.00 60.03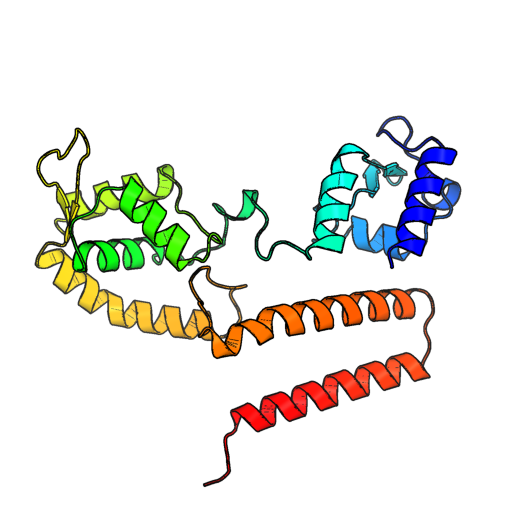 214 GLY A N 1
ATOM 1714 C CA . GLY A 1 214 ? 15.796 -5.038 -24.044 1.00 60.03 214 GLY A CA 1
ATOM 1715 C C . GLY A 1 214 ? 17.002 -5.021 -24.985 1.00 60.03 214 GLY A C 1
ATOM 1716 O O . GLY A 1 214 ? 16.867 -4.668 -26.149 1.00 60.03 214 GLY A O 1
ATOM 1717 N N . GLU A 1 215 ? 18.178 -5.427 -24.509 1.00 67.19 215 GLU A N 1
ATOM 1718 C CA . GLU A 1 215 ? 19.383 -5.517 -25.344 1.00 67.19 215 GLU A CA 1
ATOM 1719 C C . GLU A 1 215 ? 19.220 -6.554 -26.469 1.00 67.19 215 GLU A C 1
ATOM 1721 O O . GLU A 1 215 ? 19.516 -6.264 -27.628 1.00 67.19 215 GLU A O 1
ATOM 1726 N N . LEU A 1 216 ? 18.688 -7.736 -26.141 1.00 70.94 216 LEU A N 1
ATOM 1727 C CA . LEU A 1 216 ? 18.479 -8.834 -27.090 1.00 70.94 216 LEU A CA 1
ATOM 1728 C C . LEU A 1 216 ? 17.357 -8.556 -28.098 1.00 70.94 216 LEU A C 1
ATOM 1730 O O . LEU A 1 216 ? 17.371 -9.119 -29.189 1.00 70.94 216 LEU A O 1
ATOM 1734 N N . SER A 1 217 ? 16.389 -7.697 -27.765 1.00 67.12 217 SER A N 1
ATOM 1735 C CA . SER A 1 217 ? 15.360 -7.286 -28.725 1.00 67.12 217 SER A CA 1
ATOM 1736 C C . SER A 1 217 ? 15.892 -6.296 -29.766 1.00 67.12 217 SER A C 1
ATOM 1738 O O . SER A 1 217 ? 15.401 -6.283 -30.894 1.00 67.12 217 SER A O 1
ATOM 1740 N N . GLU A 1 218 ? 16.903 -5.491 -29.415 1.00 59.12 218 GLU A N 1
ATOM 1741 C CA . GLU A 1 218 ? 17.582 -4.571 -30.336 1.00 59.12 218 GLU A CA 1
ATOM 1742 C C . GLU A 1 218 ? 18.646 -5.272 -31.185 1.00 59.12 218 GLU A C 1
ATOM 1744 O O . GLU A 1 218 ? 18.772 -4.986 -32.376 1.00 59.12 218 GLU A O 1
ATOM 1749 N N . SER A 1 219 ? 19.405 -6.186 -30.579 1.00 76.81 219 SER A N 1
ATOM 1750 C CA . SER A 1 219 ? 20.463 -6.955 -31.233 1.00 76.81 219 SER A CA 1
ATOM 1751 C C . SER A 1 219 ? 20.333 -8.430 -30.850 1.00 76.81 219 SER A C 1
ATOM 1753 O O . SER A 1 219 ? 20.944 -8.854 -29.865 1.00 76.81 219 SER A O 1
ATOM 1755 N N . PRO A 1 220 ? 19.553 -9.219 -31.611 1.00 82.12 220 PRO A N 1
ATOM 1756 C CA . PRO A 1 220 ? 19.370 -10.636 -31.334 1.00 82.12 220 PRO A CA 1
ATOM 1757 C C . PRO A 1 220 ? 20.706 -11.381 -31.344 1.00 82.12 220 PRO A C 1
ATOM 1759 O O . PRO A 1 220 ? 21.407 -11.411 -32.353 1.00 82.12 220 PRO A O 1
ATOM 1762 N N . ASP A 1 221 ? 21.033 -11.992 -30.212 1.00 88.38 221 ASP A N 1
ATOM 1763 C CA . ASP A 1 221 ? 22.204 -12.841 -30.025 1.00 88.38 221 ASP A CA 1
ATOM 1764 C C . ASP A 1 221 ? 21.700 -14.231 -29.602 1.00 88.38 221 ASP A C 1
ATOM 1766 O O . ASP A 1 221 ? 21.267 -14.394 -28.456 1.00 88.38 221 ASP A O 1
ATOM 1770 N N . PRO A 1 222 ? 21.697 -15.220 -30.517 1.00 89.25 222 PRO A N 1
ATOM 1771 C CA . PRO A 1 222 ? 21.154 -16.549 -30.250 1.00 89.25 222 PRO A CA 1
ATOM 1772 C C . PRO A 1 222 ? 21.792 -17.244 -29.047 1.00 89.25 222 PRO A C 1
ATOM 1774 O O . PRO A 1 222 ? 21.089 -17.939 -28.310 1.00 89.25 222 PRO A O 1
ATOM 1777 N N . ASP A 1 223 ? 23.090 -17.035 -28.819 1.00 91.88 223 ASP A N 1
ATOM 1778 C CA . ASP A 1 223 ? 23.817 -17.681 -27.729 1.00 91.88 223 ASP A CA 1
ATOM 1779 C C . ASP A 1 223 ? 23.393 -17.081 -26.386 1.00 91.88 223 ASP A C 1
ATOM 1781 O O . ASP A 1 223 ? 23.034 -17.812 -25.458 1.00 91.88 223 ASP A O 1
ATOM 1785 N N . ARG A 1 224 ? 23.317 -15.748 -26.302 1.00 89.88 224 ARG A N 1
ATOM 1786 C CA . ARG A 1 224 ? 22.842 -15.050 -25.094 1.00 89.88 224 ARG A CA 1
ATOM 1787 C C . ARG A 1 224 ? 21.351 -15.268 -24.835 1.00 89.88 224 ARG A C 1
ATOM 1789 O O . ARG A 1 224 ? 20.939 -15.348 -23.677 1.00 89.88 224 ARG A O 1
ATOM 1796 N N . THR A 1 225 ? 20.527 -15.384 -25.877 1.00 88.94 225 THR A N 1
ATOM 1797 C CA . THR A 1 225 ? 19.105 -15.737 -25.738 1.00 88.94 225 THR A CA 1
ATOM 1798 C C . THR A 1 225 ? 18.940 -17.154 -25.192 1.00 88.94 225 THR A C 1
ATOM 1800 O O . THR A 1 225 ? 18.177 -17.351 -24.245 1.00 88.94 225 THR A O 1
ATOM 1803 N N . ALA A 1 226 ? 19.683 -18.126 -25.729 1.00 91.12 226 ALA A N 1
ATOM 1804 C CA . ALA A 1 226 ? 19.661 -19.501 -25.238 1.00 91.12 226 ALA A CA 1
ATOM 1805 C C . ALA A 1 226 ? 20.186 -19.604 -23.796 1.00 91.12 226 ALA A C 1
ATOM 1807 O O . ALA A 1 226 ? 19.658 -20.376 -22.993 1.00 91.12 226 ALA A O 1
ATOM 1808 N N . GLU A 1 227 ? 21.201 -18.817 -23.436 1.00 92.75 227 GLU A N 1
ATOM 1809 C CA . GLU A 1 227 ? 21.708 -18.737 -22.065 1.00 92.75 227 GLU A CA 1
ATOM 1810 C C . GLU A 1 227 ? 20.660 -18.170 -21.095 1.00 92.75 227 GLU A C 1
ATOM 1812 O O . GLU A 1 227 ? 20.421 -18.759 -20.037 1.00 92.75 227 GLU A O 1
ATOM 1817 N N . LEU A 1 228 ? 19.977 -17.082 -21.469 1.00 88.75 228 LEU A N 1
ATOM 1818 C CA . LEU A 1 228 ? 18.884 -16.504 -20.684 1.00 88.75 228 LEU A CA 1
ATOM 1819 C C . LEU A 1 228 ? 17.742 -17.507 -20.474 1.00 88.75 228 LEU A C 1
ATOM 1821 O O . LEU A 1 228 ? 17.262 -17.665 -19.350 1.00 88.75 228 LEU A O 1
ATOM 1825 N N . GLU A 1 229 ? 17.325 -18.206 -21.530 1.00 88.88 229 GLU A N 1
ATOM 1826 C CA . GLU A 1 229 ? 16.286 -19.235 -21.439 1.00 88.88 229 GLU A CA 1
ATOM 1827 C C . GLU A 1 229 ? 16.684 -20.345 -20.457 1.00 88.88 229 GLU A C 1
ATOM 1829 O O . GLU A 1 229 ? 15.906 -20.698 -19.564 1.00 88.88 229 GLU A O 1
ATOM 1834 N N . ARG A 1 230 ? 17.918 -20.855 -20.566 1.00 94.31 230 ARG A N 1
ATOM 1835 C CA . ARG A 1 230 ? 18.446 -21.884 -19.657 1.00 94.31 230 ARG A CA 1
ATOM 1836 C C . ARG A 1 230 ? 18.464 -21.411 -18.208 1.00 94.31 230 ARG A C 1
ATOM 1838 O O . ARG A 1 230 ? 18.041 -22.161 -17.329 1.00 94.31 230 ARG A O 1
ATOM 1845 N N . LEU A 1 231 ? 18.937 -20.191 -17.949 1.00 94.44 231 LEU A N 1
ATOM 1846 C CA . LEU A 1 231 ? 18.991 -19.619 -16.600 1.00 94.44 231 LEU A CA 1
ATOM 1847 C C . LEU A 1 231 ? 17.595 -19.463 -15.995 1.00 94.44 231 LEU A C 1
ATOM 1849 O O . LEU A 1 231 ? 17.386 -19.845 -14.842 1.00 94.44 231 LEU A O 1
ATOM 1853 N N . MET A 1 232 ? 16.637 -18.949 -16.769 1.00 88.44 232 MET A N 1
ATOM 1854 C CA . MET A 1 232 ? 15.257 -18.767 -16.318 1.00 88.44 232 MET A CA 1
ATOM 1855 C C . MET A 1 232 ? 14.591 -20.098 -15.991 1.00 88.44 232 MET A C 1
ATOM 1857 O O . MET A 1 232 ? 14.039 -20.245 -14.901 1.00 88.44 232 MET A O 1
ATOM 1861 N N . ARG A 1 233 ? 14.703 -21.080 -16.892 1.00 91.12 233 ARG A N 1
ATOM 1862 C CA . ARG A 1 233 ? 14.155 -22.423 -16.684 1.00 91.12 233 ARG A CA 1
ATOM 1863 C C . ARG A 1 233 ? 14.787 -23.090 -15.464 1.00 91.12 233 ARG A C 1
ATOM 1865 O O . ARG A 1 233 ? 14.073 -23.478 -14.553 1.00 91.12 233 ARG A O 1
ATOM 1872 N N . SER A 1 234 ? 16.118 -23.118 -15.382 1.00 95.31 234 SER A N 1
ATOM 1873 C CA . SER A 1 234 ? 16.820 -23.739 -14.252 1.00 95.31 234 SER A CA 1
ATOM 1874 C C . SER A 1 234 ? 16.476 -23.093 -12.907 1.00 95.31 234 SER A C 1
ATOM 1876 O O . SER A 1 234 ? 16.414 -23.778 -11.887 1.00 95.31 234 SER A O 1
ATOM 1878 N N . THR A 1 235 ? 16.277 -21.774 -12.886 1.00 91.88 235 TH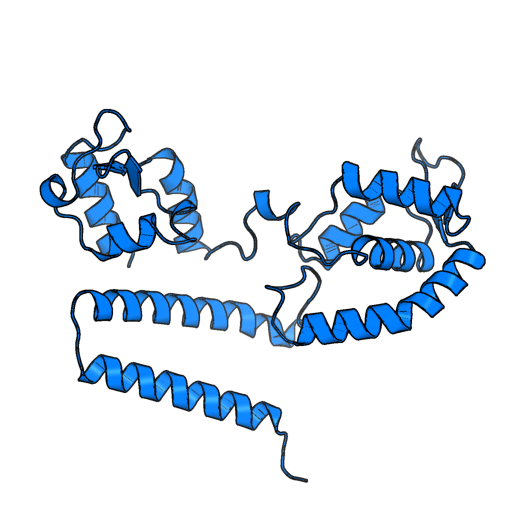R A N 1
ATOM 1879 C CA . THR A 1 235 ? 15.877 -21.059 -11.668 1.00 91.88 235 THR A CA 1
ATOM 1880 C C . THR A 1 235 ? 14.443 -21.401 -11.280 1.00 91.88 235 THR A C 1
ATOM 1882 O O . THR A 1 235 ? 14.197 -21.670 -10.108 1.00 91.88 235 THR A O 1
ATOM 1885 N N . ALA A 1 236 ? 13.517 -21.426 -12.243 1.00 80.88 236 ALA A N 1
ATOM 1886 C CA . ALA A 1 236 ? 12.130 -21.814 -12.005 1.00 80.88 236 ALA A CA 1
ATOM 1887 C C . ALA A 1 236 ? 12.037 -23.249 -11.465 1.00 80.88 236 ALA A C 1
ATOM 1889 O O . ALA A 1 236 ? 11.477 -23.438 -10.390 1.00 80.88 236 ALA A O 1
ATOM 1890 N N . ASP A 1 237 ? 12.700 -24.210 -12.116 1.00 89.75 237 ASP A N 1
ATOM 1891 C CA . ASP A 1 237 ? 12.705 -25.620 -11.703 1.00 89.75 237 ASP A CA 1
ATOM 1892 C C . ASP A 1 237 ? 13.197 -25.784 -10.250 1.00 89.75 237 ASP A C 1
ATOM 1894 O O . ASP A 1 237 ? 12.610 -26.508 -9.450 1.00 89.75 237 ASP A O 1
ATOM 1898 N N . LYS A 1 238 ? 14.268 -25.073 -9.865 1.00 91.00 238 LYS A N 1
ATOM 1899 C CA . LYS A 1 238 ? 14.796 -25.112 -8.488 1.00 91.00 238 LYS A CA 1
ATOM 1900 C C . LYS A 1 238 ? 13.839 -24.497 -7.471 1.00 91.00 238 LYS A C 1
ATOM 1902 O O . LYS A 1 238 ? 13.782 -24.964 -6.337 1.00 91.00 238 LYS A O 1
ATOM 1907 N N . LEU A 1 239 ? 13.132 -23.429 -7.840 1.00 85.12 239 LEU A N 1
ATOM 1908 C CA . LEU A 1 239 ? 12.129 -22.816 -6.971 1.00 85.12 239 LEU A CA 1
ATOM 1909 C C . LEU A 1 239 ? 10.921 -23.741 -6.794 1.00 85.12 239 LEU A C 1
ATOM 1911 O O . LEU A 1 239 ? 10.422 -23.859 -5.681 1.00 85.12 239 LEU A O 1
ATOM 1915 N N . GLU A 1 240 ? 10.494 -24.423 -7.857 1.00 79.25 240 GLU A N 1
ATOM 1916 C CA . GLU A 1 240 ? 9.419 -25.419 -7.818 1.00 79.25 240 GLU A CA 1
ATOM 1917 C C . GLU A 1 240 ? 9.792 -26.614 -6.929 1.00 79.25 240 GLU A C 1
ATOM 1919 O O . GLU A 1 240 ? 9.015 -26.977 -6.050 1.00 79.25 240 GLU A O 1
ATOM 1924 N N . GLN A 1 241 ? 11.019 -27.133 -7.030 1.00 87.19 241 GLN A N 1
ATOM 1925 C CA . GLN A 1 241 ? 11.519 -28.195 -6.139 1.00 87.19 241 GLN A CA 1
ATOM 1926 C C . GLN A 1 241 ? 11.493 -27.803 -4.655 1.00 87.19 241 GLN A C 1
ATOM 1928 O O . GLN A 1 241 ? 11.223 -28.632 -3.790 1.00 87.19 241 GLN A O 1
ATOM 1933 N N . LEU A 1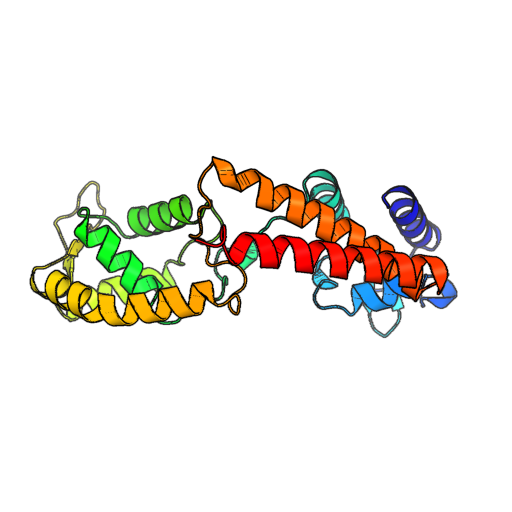 242 ? 11.758 -26.533 -4.333 1.00 81.31 242 LEU A N 1
ATOM 1934 C CA . LEU A 1 242 ? 11.667 -26.047 -2.952 1.00 81.31 242 LEU A CA 1
ATOM 1935 C C . LEU A 1 242 ? 10.220 -26.019 -2.430 1.00 81.31 242 LEU A C 1
ATOM 1937 O O . LEU A 1 242 ? 10.025 -26.079 -1.216 1.00 81.31 242 LEU A O 1
ATOM 1941 N N . LEU A 1 243 ? 9.218 -25.932 -3.314 1.00 71.31 243 LEU A N 1
ATOM 1942 C CA . LEU A 1 243 ? 7.797 -25.970 -2.949 1.00 71.31 243 LEU A CA 1
ATOM 1943 C C . LEU A 1 243 ? 7.295 -27.392 -2.680 1.00 71.31 243 LEU A C 1
ATOM 1945 O O . LEU A 1 243 ? 6.382 -27.562 -1.874 1.00 71.31 243 LEU A O 1
ATOM 1949 N N . GLU A 1 244 ? 7.884 -28.401 -3.321 1.00 77.56 244 GLU A N 1
ATOM 1950 C CA . GLU A 1 244 ? 7.488 -29.809 -3.165 1.00 77.56 244 GLU A CA 1
ATOM 1951 C C . GLU A 1 244 ? 7.854 -30.381 -1.778 1.00 77.56 244 GLU A C 1
ATOM 1953 O O . GLU A 1 244 ? 7.257 -31.362 -1.333 1.00 77.56 244 GLU A O 1
ATOM 1958 N N . GLY A 1 245 ? 8.743 -29.706 -1.034 1.00 54.97 245 GLY A N 1
ATOM 1959 C CA . GLY A 1 245 ? 9.225 -30.141 0.280 1.00 54.97 245 GLY A CA 1
ATOM 1960 C C . GLY A 1 245 ? 10.144 -31.369 0.189 1.00 54.97 245 GLY A C 1
ATOM 1961 O O . GLY A 1 245 ? 10.248 -31.991 -0.865 1.00 54.97 245 GLY A O 1
ATOM 1962 N N . PRO A 1 246 ? 10.869 -31.741 1.263 1.00 58.25 246 PRO A N 1
ATOM 1963 C CA . PRO A 1 246 ? 11.643 -32.977 1.238 1.00 58.25 246 PRO A CA 1
ATOM 1964 C C . PRO A 1 246 ? 10.681 -34.162 1.081 1.00 58.25 246 PRO A C 1
ATOM 1966 O O . PRO A 1 246 ? 9.721 -34.265 1.852 1.00 58.25 246 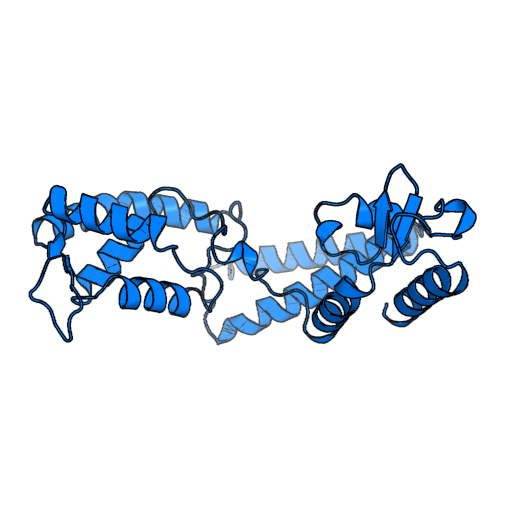PRO A O 1
ATOM 1969 N N . GLU A 1 247 ? 10.932 -35.041 0.101 1.00 56.78 247 GLU A N 1
ATOM 1970 C CA . GLU A 1 247 ? 10.250 -36.337 0.012 1.00 56.78 247 GLU A CA 1
ATOM 1971 C C . GLU A 1 247 ? 10.288 -37.004 1.398 1.00 56.78 247 GLU A C 1
ATOM 1973 O O . GLU A 1 247 ? 11.350 -37.114 2.017 1.00 56.78 247 GLU A O 1
ATOM 1978 N N . LYS A 1 248 ? 9.108 -37.354 1.919 1.00 41.12 248 LYS A N 1
ATOM 1979 C CA . LYS A 1 248 ? 8.964 -38.078 3.187 1.00 41.12 248 LYS A CA 1
ATOM 1980 C C . LYS A 1 248 ? 9.460 -39.510 3.072 1.00 41.12 248 LYS A C 1
ATOM 1982 O O . LYS A 1 248 ? 9.126 -40.151 2.053 1.00 41.12 248 LYS A O 1
#

Foldseek 3Di:
DVVVVVVLVVLLVVQVQADPVSFAACVSSVDFVLLVVCCPDPNVVLDQWHDDPNTTGGHPVSVVVVVCCVVVNNDLADPVCQAVQPQDPCNLLLQLLVVLAVHWAFLVVSQVVLCVLLVNRHGHDPVRRVVSVVVCVVVVQKDWDDDDVNTIIIHGDPVVVVVSVVCVVVVVVVVVVQVVPPRSDDSRPPDPPVCPVVVVVVRVVVVVVVVLVSVCVRPPDPVSVVVVVVVVVVVVVVVVVVVVPPDD

Sequence (248 aa):
MERRLEEIISLFRTKGATSPEKALTPEELGLPSIVKQFARSPMGALSPFIEVDGKFYLSEEKLPRLYEMLSAGPPLVPPWVKHTARVPRGFLRYRVLMLLKEQAMSGSEIASRIEQEASGRWRPSPGSLYPLLSDLKGRGFAEELPLVDGTKRYRLTELGQKFLQEEDQVASQMREKLESGMFRFPPFFNLPDELHFLIENARRMFAALFALAGELSESPDPDRTAELERLMRSTADKLEQLLEGPEK

pLDDT: mean 76.18, std 17.71, range [32.34, 97.62]

Secondary structure (DSSP, 8-state):
-HHHHHHHHHHHHHTT--SGGG-B-HHHHT--HHHHHHHTSTTGGG-SEEEETTEEEE-GGGHHHHHHHHHH---SS-GGGGGTS-PPTTHHHHHHHHHHHHS-EEHHHHHHHHHHHTTTS----HHHHHHHHHHHHHTTSEEEEEEETTEEEEEE-HHHHHHHHHHHHHHHHHHHHHHTT-SS--TT----GGGTHHHHHHHHHHHHHHHHHHHHHHS--HHHHHHHHHHHHHHHHHHHHHHH-S--